Protein AF-H0E7D5-F1 (afdb_monomer_lite)

pLDDT: mean 83.6, std 17.41, range [25.67, 98.88]

Secondary structure (DSSP, 8-state):
-------------------EEEEEE-TTS-EEEEEE--SSS--EEEEEEETTTTEEEEEEESSS--B------TTT--EEEGGGTEEEEE---TT-EEEEE--BSS-EEEEEES-TTS-EEEEE--BSS-EEE--SS-EEEE--BSS-EEE--SS--EEE-STT--S--EEETTS-S-BBTTT-BEE-TT--EEE--SS--EEE--SS--EEE-----SSS----EEEEEEESS-EEEESSEEEEEEESS-EEEE-GGG-EEEEEEEESS-EEEE-SEEEEE--SS--EEE----SSSS----EEE--SS--EEEEESS-EE-TT-SEEEEE-

Radius of gyration: 24.46 Å; chains: 1; bounding box: 55×57×92 Å

Foldseek 3Di:
DDDDDDDPPPPPPPPWKEWEWEWDQDPVRAIETETEIDDAEEWEWEWAADPPFGKTWWRATDTHFYDYDCPPDPAWRKDQDRVRRTIITGGDDLAYEYEYANAHYAYEYHHQRYDQSNAEYEYHPAYYAYEYDAYQHEYEYEVHYDQYEAANHHYAYEYEAAAVHQAEWEEAQPQDQQGGSRGRYGHHLNHAEYAYHQYQYEYEHDQEEHEYYPYDPPDDDRHYAYHYHQAHYAYHYEYQEHEHANAHYAYEYAYHDPAYEYEYEQHAEAYEEHQAHEYEYHNEHYAYEEEADHYPDPPGDEYEYHDYDDAYAYEHEPRYHYDPRHHHYHYDD

Structure (mmCIF, N/CA/C/O backbone):
data_AF-H0E7D5-F1
#
_entry.id   AF-H0E7D5-F1
#
loop_
_atom_site.group_PDB
_atom_site.id
_atom_site.type_symbol
_atom_site.label_atom_id
_atom_site.label_alt_id
_atom_site.label_comp_id
_atom_site.label_asym_id
_atom_site.label_entity_id
_atom_site.label_seq_id
_atom_site.pdbx_PDB_ins_code
_atom_site.Cartn_x
_atom_site.Cartn_y
_atom_site.Cartn_z
_atom_site.occupancy
_atom_site.B_iso_or_equiv
_atom_site.auth_seq_id
_atom_site.auth_comp_id
_atom_site.auth_asym_id
_atom_site.auth_atom_id
_atom_site.pdbx_PDB_model_num
ATOM 1 N N . MET A 1 1 ? 0.989 -33.881 62.512 1.00 36.19 1 MET A N 1
ATOM 2 C CA . MET A 1 1 ? -0.072 -33.745 61.494 1.00 36.19 1 MET A CA 1
ATOM 3 C C . MET A 1 1 ? -0.697 -32.375 61.669 1.00 36.19 1 MET A C 1
ATOM 5 O O . MET A 1 1 ? -1.511 -32.199 62.562 1.00 36.19 1 MET A O 1
ATOM 9 N N . VAL A 1 2 ? -0.234 -31.393 60.901 1.00 27.34 2 VAL A N 1
ATOM 10 C CA . VAL A 1 2 ? -0.863 -30.070 60.814 1.00 27.34 2 VAL A CA 1
ATOM 11 C C . VAL A 1 2 ? -1.437 -30.012 59.407 1.00 27.34 2 VAL A C 1
ATOM 13 O O . VAL A 1 2 ? -0.688 -30.114 58.438 1.00 27.34 2 VAL A O 1
ATOM 16 N N . GLY A 1 3 ? -2.765 -30.008 59.314 1.00 26.73 3 GLY A N 1
ATOM 17 C CA . GLY A 1 3 ? -3.488 -29.962 58.050 1.00 26.73 3 GLY A CA 1
ATOM 18 C C . GLY A 1 3 ? -3.322 -28.590 57.413 1.00 26.73 3 GLY A C 1
ATOM 19 O O . GLY A 1 3 ? -3.705 -27.582 58.002 1.00 26.73 3 GLY A O 1
ATOM 20 N N . LEU A 1 4 ? -2.726 -28.574 56.224 1.00 25.67 4 LEU A N 1
ATOM 21 C CA . LEU A 1 4 ? -2.659 -27.417 55.347 1.00 25.67 4 LEU A CA 1
ATOM 22 C C . LEU A 1 4 ? -4.077 -27.161 54.817 1.00 25.67 4 LEU A C 1
ATOM 24 O O . LEU A 1 4 ? -4.605 -27.955 54.040 1.00 25.67 4 LEU A O 1
ATOM 28 N N . ALA A 1 5 ? -4.724 -26.099 55.296 1.00 28.67 5 ALA A N 1
ATOM 29 C CA . ALA A 1 5 ? -5.989 -25.647 54.739 1.00 28.67 5 ALA A CA 1
ATOM 30 C C . ALA A 1 5 ? -5.725 -25.081 53.337 1.00 28.67 5 ALA A C 1
ATOM 32 O O . ALA A 1 5 ? -4.936 -24.147 53.190 1.00 28.67 5 ALA A O 1
ATOM 33 N N . LEU A 1 6 ? -6.369 -25.657 52.315 1.00 29.27 6 LEU A N 1
ATOM 34 C CA . LEU A 1 6 ? -6.443 -25.040 50.996 1.00 29.27 6 LEU A CA 1
ATOM 35 C C . LEU A 1 6 ? -7.140 -23.684 51.142 1.00 29.27 6 LEU A C 1
ATOM 37 O O . LEU A 1 6 ? -8.323 -23.617 51.476 1.00 29.27 6 LEU A O 1
ATOM 41 N N . VAL A 1 7 ? -6.402 -22.613 50.864 1.00 32.09 7 VAL A N 1
ATOM 42 C CA . VAL A 1 7 ? -6.997 -21.340 50.463 1.00 32.09 7 VAL A CA 1
ATOM 43 C C . VAL A 1 7 ? -7.622 -21.597 49.088 1.00 32.09 7 VAL A C 1
ATOM 45 O O . VAL A 1 7 ? -6.914 -22.104 48.214 1.00 32.09 7 VAL A O 1
ATOM 48 N N . PRO A 1 8 ? -8.922 -21.334 48.868 1.00 33.03 8 PRO A N 1
ATOM 49 C CA . PRO A 1 8 ? -9.468 -21.429 47.527 1.00 33.03 8 PRO A CA 1
ATOM 50 C C . PRO A 1 8 ? -8.710 -20.425 46.661 1.00 33.03 8 PRO A C 1
ATOM 52 O O . PRO A 1 8 ? -8.598 -19.252 47.023 1.00 33.03 8 PRO A O 1
ATOM 55 N N . ALA A 1 9 ? -8.147 -20.903 45.552 1.00 35.09 9 ALA A N 1
ATOM 56 C CA . ALA A 1 9 ? -7.609 -20.034 44.526 1.00 35.09 9 ALA A CA 1
ATOM 57 C C . ALA A 1 9 ? -8.735 -19.081 44.114 1.00 35.09 9 ALA A C 1
ATOM 59 O O . ALA A 1 9 ? -9.733 -19.499 43.527 1.00 35.09 9 ALA A O 1
ATOM 60 N N . VAL A 1 10 ? -8.595 -17.808 44.478 1.00 33.47 10 VAL A N 1
ATOM 61 C CA . VAL A 1 10 ? -9.293 -16.737 43.782 1.00 33.47 10 VAL A CA 1
ATOM 62 C C . VAL A 1 10 ? -8.811 -16.870 42.346 1.00 33.47 10 VAL A C 1
ATOM 64 O O . VAL A 1 10 ? -7.623 -16.685 42.082 1.00 33.47 10 VAL A O 1
ATOM 67 N N . ALA A 1 11 ? -9.699 -17.301 41.447 1.00 38.59 11 ALA A N 1
ATOM 68 C CA . ALA A 1 11 ? -9.464 -17.145 40.023 1.00 38.59 11 ALA A CA 1
ATOM 69 C C . ALA A 1 11 ? -9.044 -15.688 39.834 1.00 38.59 11 ALA A C 1
ATOM 71 O O . ALA A 1 11 ? -9.762 -14.799 40.297 1.00 38.59 11 ALA A O 1
ATOM 72 N N . ALA A 1 12 ? -7.854 -15.462 39.273 1.00 38.69 12 ALA A N 1
ATOM 73 C CA . ALA A 1 12 ? -7.437 -14.133 38.868 1.00 38.69 12 ALA A CA 1
ATOM 74 C C . ALA A 1 12 ? -8.560 -13.604 37.976 1.00 38.69 12 ALA A C 1
ATOM 76 O O . ALA A 1 12 ? -8.777 -14.115 36.879 1.00 38.69 12 ALA A O 1
ATOM 77 N N . GLY A 1 13 ? -9.374 -12.707 38.533 1.00 38.62 13 GLY A N 1
ATOM 78 C CA . GLY A 1 13 ? -10.474 -12.108 37.811 1.00 38.62 13 GLY A CA 1
ATOM 79 C C . GLY A 1 13 ? -9.852 -11.391 36.634 1.00 38.62 13 GLY A C 1
ATOM 80 O O . GLY A 1 13 ? -8.970 -10.560 36.842 1.00 38.62 13 GLY A O 1
ATOM 81 N N . SER A 1 14 ? -10.276 -11.755 35.427 1.00 43.81 14 SER A N 1
ATOM 82 C CA . SER A 1 14 ? -10.089 -10.934 34.242 1.00 43.81 14 SER A CA 1
ATOM 83 C C . SER A 1 14 ? -10.557 -9.531 34.615 1.00 43.81 14 SER A C 1
ATOM 85 O O . SER A 1 14 ? -11.756 -9.290 34.781 1.00 43.81 14 SER A O 1
ATOM 87 N N . THR A 1 15 ? -9.618 -8.627 34.879 1.00 51.81 15 THR A N 1
ATOM 88 C CA . THR A 1 15 ? -9.934 -7.206 34.911 1.00 51.81 15 THR A CA 1
ATOM 89 C C . THR A 1 15 ? -10.520 -6.916 33.544 1.00 51.81 15 THR A C 1
ATOM 91 O O . THR A 1 15 ? -9.879 -7.252 32.552 1.00 51.81 15 THR A O 1
ATOM 94 N N . ALA A 1 16 ? -11.758 -6.421 33.496 1.00 53.44 16 ALA A N 1
ATOM 95 C CA . ALA A 1 16 ? -12.346 -5.989 32.241 1.00 53.44 16 ALA A CA 1
ATOM 96 C C . ALA A 1 16 ? -11.340 -5.039 31.588 1.00 53.44 16 ALA A C 1
ATOM 98 O O . ALA A 1 16 ? -10.980 -4.037 32.205 1.00 53.44 16 ALA A O 1
ATOM 99 N N . ALA A 1 17 ? -10.794 -5.449 30.450 1.00 57.50 17 ALA A N 1
ATOM 100 C CA . ALA A 1 17 ? -10.851 -4.689 29.222 1.00 57.50 17 ALA A CA 1
ATOM 101 C C . ALA A 1 17 ? -11.187 -3.210 29.444 1.00 57.50 17 ALA A C 1
ATOM 103 O O . ALA A 1 17 ? -12.278 -2.871 29.927 1.00 57.50 17 ALA A O 1
ATOM 104 N N . VAL A 1 18 ? -10.236 -2.323 29.169 1.00 67.50 18 VAL A N 1
ATOM 105 C CA . VAL A 1 18 ? -10.435 -0.881 29.318 1.00 67.50 18 VAL A CA 1
ATOM 106 C C . VAL A 1 18 ? -10.045 -0.211 28.018 1.00 67.50 18 VAL A C 1
ATOM 108 O O . VAL A 1 18 ? -8.863 -0.012 27.762 1.00 67.50 18 VAL A O 1
ATOM 111 N N . VAL A 1 19 ? -11.041 0.207 27.242 1.00 72.94 19 VAL A N 1
ATOM 112 C CA . VAL A 1 19 ? -10.799 1.071 26.088 1.00 72.94 19 VAL A CA 1
ATOM 113 C C . VAL A 1 19 ? -10.715 2.511 26.582 1.00 72.94 19 VAL A C 1
ATOM 115 O O . VAL A 1 19 ? -11.597 2.981 27.306 1.00 72.94 19 VAL A O 1
ATOM 118 N N . THR A 1 20 ? -9.641 3.211 26.228 1.00 74.00 20 THR A N 1
ATOM 119 C CA . THR A 1 20 ? -9.428 4.606 26.615 1.00 74.00 20 THR A CA 1
ATOM 120 C C . THR A 1 20 ? -9.577 5.536 25.427 1.00 74.00 20 THR A C 1
ATOM 122 O O . THR A 1 20 ? -8.874 5.382 24.435 1.00 74.00 20 THR A O 1
ATOM 125 N N . VAL A 1 21 ? -10.445 6.540 25.558 1.00 75.31 21 VAL A N 1
ATOM 126 C CA . VAL A 1 21 ? -10.615 7.590 24.545 1.00 75.31 21 VAL A CA 1
ATOM 127 C C . VAL A 1 21 ? -9.911 8.868 24.997 1.00 75.31 21 VAL A C 1
ATOM 129 O O . VAL A 1 21 ? -10.185 9.378 26.091 1.00 75.31 21 VAL A O 1
ATOM 132 N N . THR A 1 22 ? -9.010 9.397 24.168 1.00 72.88 22 THR A N 1
ATOM 133 C CA . THR A 1 22 ? -8.307 10.664 24.424 1.00 72.88 22 THR A CA 1
ATOM 134 C C . THR A 1 22 ? -8.299 11.590 23.216 1.00 72.88 22 THR A C 1
ATOM 136 O O . THR A 1 22 ? -8.201 11.132 22.088 1.00 72.88 22 THR A O 1
ATOM 139 N N . ASP A 1 23 ? -8.344 12.893 23.494 1.00 71.31 23 ASP A N 1
ATOM 140 C CA . ASP A 1 23 ? -8.159 13.986 22.531 1.00 71.31 23 ASP A CA 1
ATOM 141 C C . ASP A 1 23 ? -6.763 14.596 22.725 1.00 71.31 23 ASP A C 1
ATOM 143 O O . ASP A 1 23 ? -6.376 14.912 23.863 1.00 71.31 23 ASP A O 1
ATOM 147 N N . ARG A 1 24 ? -6.001 14.752 21.639 1.00 70.12 24 ARG A N 1
ATOM 148 C CA . ARG A 1 24 ? -4.705 15.442 21.625 1.00 70.12 24 ARG A CA 1
ATOM 149 C C . ARG A 1 24 ? -4.580 16.371 20.418 1.00 70.12 24 ARG A C 1
ATOM 151 O O . ARG A 1 24 ? -5.209 16.179 19.387 1.00 70.12 24 ARG A O 1
ATOM 158 N N . ALA A 1 25 ? -3.716 17.378 20.555 1.00 66.62 25 ALA A N 1
ATOM 159 C CA . ALA A 1 25 ? -3.303 18.201 19.424 1.00 66.62 25 ALA A CA 1
ATOM 160 C C . ALA A 1 25 ? -2.288 17.424 18.571 1.00 66.62 25 ALA A C 1
ATOM 162 O O . ALA A 1 25 ? -1.208 17.084 19.063 1.00 66.62 25 ALA A O 1
ATOM 163 N N . GLY A 1 26 ? -2.633 17.174 17.312 1.00 61.47 26 GLY A N 1
ATOM 164 C CA . GLY A 1 26 ? -1.760 16.585 16.306 1.00 61.47 26 GLY A CA 1
ATOM 165 C C . GLY A 1 26 ? -0.648 17.535 15.848 1.00 61.47 26 GLY A C 1
ATOM 166 O O . GLY A 1 26 ? -0.643 18.740 16.125 1.00 61.47 26 GLY A O 1
ATOM 167 N N . SER A 1 27 ? 0.314 16.989 15.104 1.00 57.47 27 SER A N 1
ATOM 168 C CA . SER A 1 27 ? 1.560 17.657 14.688 1.00 57.47 27 SER A CA 1
ATOM 169 C C . SER A 1 27 ? 1.372 18.855 13.739 1.00 57.47 27 SER A C 1
ATOM 171 O O . SER A 1 27 ? 2.264 19.701 13.656 1.00 57.47 27 SER A O 1
ATOM 173 N N . ALA A 1 28 ? 0.211 18.980 13.086 1.00 61.50 28 ALA A N 1
ATOM 174 C CA . ALA A 1 28 ? -0.136 20.079 12.174 1.00 61.50 28 ALA A CA 1
ATOM 175 C C . ALA A 1 28 ? -1.256 21.009 12.698 1.00 61.50 28 ALA A C 1
ATOM 177 O O . ALA A 1 28 ? -1.763 21.851 11.959 1.00 61.50 28 ALA A O 1
ATOM 178 N N . GLY A 1 29 ? -1.626 20.902 13.981 1.00 61.19 29 GLY A N 1
ATOM 179 C CA . GLY A 1 29 ? -2.724 21.688 14.563 1.00 61.19 29 GLY A CA 1
ATOM 180 C C . GLY A 1 29 ? -4.120 21.107 14.313 1.00 61.19 29 GLY A C 1
ATOM 181 O O . GLY A 1 29 ? -5.108 21.783 14.589 1.00 61.19 29 GLY A O 1
ATOM 182 N N . HIS A 1 30 ? -4.186 19.871 13.817 1.00 67.88 30 HIS A N 1
ATOM 183 C CA . HIS A 1 30 ? -5.402 19.062 13.744 1.00 67.88 30 HIS A CA 1
ATOM 184 C C . HIS A 1 30 ? -5.674 18.362 15.075 1.00 67.88 30 HIS A C 1
ATOM 186 O O . HIS A 1 30 ? -4.757 18.186 15.882 1.00 67.88 30 HIS A O 1
ATOM 192 N N . ALA A 1 31 ? -6.921 17.980 15.319 1.00 67.94 31 ALA A N 1
ATOM 193 C CA . ALA A 1 31 ? -7.298 17.226 16.504 1.00 67.94 31 ALA A CA 1
ATOM 194 C C . ALA A 1 31 ? -7.136 15.718 16.243 1.00 67.94 31 ALA A C 1
ATOM 196 O O . ALA A 1 31 ? -7.421 15.247 15.145 1.00 67.94 31 ALA A O 1
ATOM 197 N N . GLU A 1 32 ? -6.675 14.959 17.232 1.00 74.44 32 GLU A N 1
ATOM 198 C CA . GLU A 1 32 ? -6.497 13.508 17.130 1.00 74.44 32 GLU A CA 1
ATOM 199 C C . GLU A 1 32 ? -7.368 12.808 18.175 1.00 74.44 32 GLU A C 1
ATOM 201 O O . GLU A 1 32 ? -7.184 12.992 19.385 1.00 74.44 32 GLU A O 1
ATOM 206 N N . LEU A 1 33 ? -8.319 11.999 17.704 1.00 78.06 33 LEU A N 1
ATOM 207 C CA . LEU A 1 33 ? -9.089 11.081 18.529 1.00 78.06 33 LEU A CA 1
ATOM 208 C C . LEU A 1 33 ? -8.327 9.765 18.634 1.00 78.06 33 LEU A C 1
ATOM 210 O O . LEU A 1 33 ? -8.287 9.005 17.674 1.00 78.06 33 LEU A O 1
ATOM 214 N N . GLN A 1 34 ? -7.779 9.473 19.809 1.00 79.69 34 GLN A N 1
ATOM 215 C CA . GLN A 1 34 ? -7.089 8.212 20.058 1.00 79.69 34 GLN A CA 1
ATOM 216 C C . GLN A 1 34 ? -7.970 7.257 20.868 1.00 79.69 34 GLN A C 1
ATOM 218 O O . GLN A 1 34 ? -8.443 7.615 21.954 1.00 79.69 34 GLN A O 1
ATOM 223 N N . ILE A 1 35 ? -8.152 6.039 20.369 1.00 83.75 35 ILE A N 1
ATOM 224 C CA . ILE A 1 35 ? -8.870 4.937 21.010 1.00 83.75 35 ILE A CA 1
ATOM 225 C C . ILE A 1 35 ? -7.843 3.850 21.317 1.00 83.75 35 ILE A C 1
ATOM 227 O O . ILE A 1 35 ? -7.296 3.264 20.396 1.00 83.75 35 ILE A O 1
ATOM 231 N N . HIS A 1 36 ? -7.586 3.586 22.598 1.00 82.44 36 HIS A N 1
ATOM 232 C CA . HIS A 1 36 ? -6.589 2.598 23.017 1.00 82.44 36 HIS A CA 1
ATOM 233 C C . HIS A 1 36 ? -7.242 1.419 23.743 1.00 82.44 36 HIS A C 1
ATOM 235 O O . HIS A 1 36 ? -7.829 1.629 24.809 1.00 82.44 36 HIS A O 1
ATOM 241 N N . GLY A 1 37 ? -7.100 0.203 23.226 1.00 78.19 37 GLY A N 1
ATOM 242 C CA . GLY A 1 37 ? -7.306 -1.049 23.951 1.00 78.19 37 GLY A CA 1
ATOM 243 C C . GLY A 1 37 ? -6.199 -1.271 24.988 1.00 78.19 37 GLY A C 1
ATOM 244 O O . GLY A 1 37 ? -5.116 -0.687 24.919 1.00 78.19 37 GLY A O 1
ATOM 245 N N . GLN A 1 38 ? -6.469 -2.055 26.031 1.00 70.56 38 GLN A N 1
ATOM 246 C CA . GLN A 1 38 ? -5.492 -2.342 27.090 1.00 70.56 38 GLN A CA 1
ATOM 247 C C . GLN A 1 38 ? -5.334 -3.852 27.294 1.00 70.56 38 GLN A C 1
ATOM 249 O O . GLN A 1 38 ? -6.149 -4.461 27.978 1.00 70.56 38 GLN A O 1
ATOM 254 N N . GLY A 1 39 ? -4.204 -4.409 26.842 1.00 65.75 39 GLY A N 1
ATOM 255 C CA . GLY A 1 39 ? -3.716 -5.749 27.200 1.00 65.75 39 GLY A CA 1
ATOM 256 C C . GLY A 1 39 ? -4.554 -6.933 26.693 1.00 65.75 39 GLY A C 1
ATOM 257 O O . GLY A 1 39 ? -5.648 -6.751 26.200 1.00 65.75 39 GLY A O 1
ATOM 258 N N . SER A 1 40 ? -3.996 -8.139 26.880 1.00 64.12 40 SER A N 1
ATOM 259 C CA . SER A 1 40 ? -4.302 -9.475 26.309 1.00 64.12 40 SER A CA 1
ATOM 260 C C . SER A 1 40 ? -5.756 -10.006 26.345 1.00 64.12 40 SER A C 1
ATOM 262 O O . SER A 1 40 ? -5.990 -11.145 26.767 1.00 64.12 40 SER A O 1
ATOM 264 N N . GLU A 1 41 ? -6.744 -9.217 25.956 1.00 73.62 41 GLU A N 1
ATOM 265 C CA . GLU A 1 41 ? -8.169 -9.554 25.939 1.00 73.62 41 GLU A CA 1
ATOM 266 C C . GLU A 1 41 ? -8.848 -9.042 24.653 1.00 73.62 41 GLU A C 1
ATOM 268 O O . GLU A 1 41 ? -8.173 -8.502 23.798 1.00 73.62 41 GLU A O 1
ATOM 273 N N . ARG A 1 42 ? -10.144 -9.311 24.449 1.00 82.06 42 ARG A N 1
ATOM 274 C CA . ARG A 1 42 ? -10.833 -8.992 23.185 1.00 82.06 42 ARG A CA 1
ATOM 275 C C . ARG A 1 42 ? -11.573 -7.659 23.304 1.00 82.06 42 ARG A C 1
ATOM 277 O O . ARG A 1 42 ? -12.656 -7.611 23.895 1.00 82.06 42 ARG A O 1
ATOM 284 N N . ASN A 1 43 ? -11.083 -6.655 22.597 1.00 82.31 43 ASN A N 1
ATOM 285 C CA . ASN A 1 43 ? -11.750 -5.393 22.316 1.00 82.31 43 ASN A CA 1
ATOM 286 C C . ASN A 1 43 ? -12.665 -5.550 21.092 1.00 82.31 43 ASN A C 1
ATOM 288 O O . ASN A 1 43 ? -12.321 -6.193 20.102 1.00 82.31 43 ASN A O 1
ATOM 292 N N . VAL A 1 44 ? -13.869 -4.985 21.148 1.00 87.44 44 VAL A N 1
ATOM 293 C CA . VAL A 1 44 ? -14.819 -4.973 20.025 1.00 87.44 44 VAL A CA 1
ATOM 294 C C . VAL A 1 44 ? -15.317 -3.551 19.855 1.00 87.44 44 VAL A C 1
ATOM 296 O O . VAL A 1 44 ? -16.356 -3.189 20.406 1.00 87.44 44 VAL A O 1
ATOM 299 N N . VAL A 1 45 ? -14.582 -2.764 19.077 1.00 87.44 45 VAL A N 1
ATOM 300 C CA . VAL A 1 45 ? -14.812 -1.337 18.875 1.00 87.44 45 VAL A CA 1
ATOM 301 C C . VAL A 1 45 ? -15.671 -1.108 17.635 1.00 87.44 45 VAL A C 1
ATOM 303 O O . VAL A 1 45 ? -15.371 -1.572 16.539 1.00 87.44 45 VAL A O 1
ATOM 306 N N . THR A 1 46 ? -16.755 -0.359 17.793 1.00 88.12 46 THR A N 1
ATOM 307 C CA . THR A 1 46 ? -17.520 0.215 16.680 1.00 88.12 46 THR A CA 1
ATOM 308 C C . THR A 1 46 ? -17.374 1.726 16.707 1.00 88.12 46 THR A C 1
ATOM 310 O O . THR A 1 46 ? -17.499 2.321 17.780 1.00 88.12 46 THR A O 1
ATOM 313 N N . ILE A 1 47 ? -17.140 2.338 15.547 1.00 85.38 47 ILE A N 1
ATOM 314 C CA . ILE A 1 47 ? -17.017 3.791 15.394 1.00 8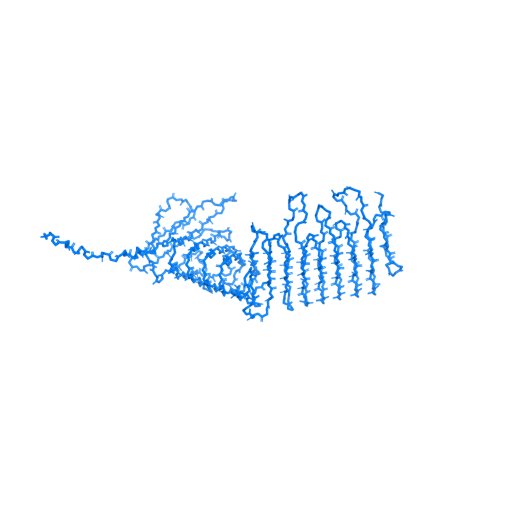5.38 47 ILE A CA 1
ATOM 315 C C . ILE A 1 47 ? -18.040 4.263 14.363 1.00 85.38 47 ILE A C 1
ATOM 317 O O . ILE A 1 47 ? -18.187 3.671 13.294 1.00 85.38 47 ILE A O 1
ATOM 321 N N . THR A 1 48 ? -18.775 5.329 14.683 1.00 83.19 48 THR A N 1
ATOM 322 C CA . THR A 1 48 ? -19.720 5.940 13.741 1.00 83.19 48 THR A CA 1
ATOM 323 C C . THR A 1 48 ? -19.570 7.458 13.716 1.00 83.19 48 THR A C 1
ATOM 325 O O . THR A 1 48 ? -19.155 8.076 14.702 1.00 83.19 48 THR A O 1
ATOM 328 N N . SER A 1 49 ? -19.934 8.092 12.605 1.00 77.81 49 SER A N 1
ATOM 329 C CA . SER A 1 49 ? -20.028 9.551 12.534 1.00 77.81 49 SER A CA 1
ATOM 330 C C . SER A 1 49 ? -21.310 10.004 11.833 1.00 77.81 49 SER A C 1
ATOM 332 O O . SER A 1 49 ? -22.000 9.241 11.156 1.00 77.81 49 SER A O 1
ATOM 334 N N . THR A 1 50 ? -21.741 11.240 12.098 1.00 71.44 50 THR A N 1
ATOM 335 C CA . THR A 1 50 ? -22.979 11.792 11.525 1.00 71.44 50 THR A CA 1
ATOM 336 C C . THR A 1 50 ? -22.674 12.885 10.509 1.00 71.44 50 THR A C 1
ATOM 338 O O . THR A 1 50 ? -22.098 13.921 10.837 1.00 71.44 50 THR A O 1
ATOM 341 N N . ALA A 1 51 ? -23.135 12.685 9.272 1.00 61.75 51 ALA A N 1
ATOM 342 C CA . ALA A 1 51 ? -22.972 13.654 8.196 1.00 61.75 51 ALA A CA 1
ATOM 343 C C . ALA A 1 51 ? -23.682 14.990 8.509 1.00 61.75 51 ALA A C 1
ATOM 345 O O . ALA A 1 51 ? -24.864 15.022 8.855 1.00 61.75 51 ALA A O 1
ATOM 346 N N . GLY A 1 52 ? -22.965 16.106 8.342 1.00 58.53 52 GLY A N 1
ATOM 347 C CA . GLY A 1 52 ? -23.512 17.471 8.407 1.00 58.53 52 GLY A CA 1
ATOM 348 C C . GLY A 1 52 ? -23.171 18.272 9.669 1.00 58.53 52 GLY A C 1
ATOM 349 O O . GLY A 1 52 ? -23.214 19.498 9.623 1.00 58.53 52 GLY A O 1
ATOM 350 N N . ASN A 1 53 ? -22.777 17.616 10.760 1.00 55.69 53 ASN A N 1
ATOM 351 C CA . ASN A 1 53 ? -22.200 18.249 11.947 1.00 55.69 53 ASN A CA 1
ATOM 352 C C . ASN A 1 53 ? -21.122 17.287 12.439 1.00 55.69 53 ASN A C 1
ATOM 354 O O . ASN A 1 53 ? -21.503 16.266 12.997 1.00 55.69 53 ASN A O 1
ATOM 358 N N . ARG A 1 54 ? -19.843 17.551 12.117 1.00 62.72 54 ARG A N 1
ATOM 359 C CA . ARG A 1 54 ? -18.676 16.643 12.215 1.00 62.72 54 ARG A CA 1
ATOM 360 C C . ARG A 1 54 ? -18.467 16.089 13.629 1.00 62.72 54 ARG A C 1
ATOM 362 O O . ARG A 1 54 ? -17.594 16.492 14.373 1.00 62.72 54 ARG A O 1
ATOM 369 N N . THR A 1 55 ? -19.359 15.217 14.055 1.00 64.56 55 THR A N 1
ATOM 370 C CA . THR A 1 55 ? -19.424 14.640 15.388 1.00 64.56 55 THR A CA 1
ATOM 371 C C . THR A 1 55 ? -19.251 13.147 15.203 1.00 64.56 55 THR A C 1
ATOM 373 O O . THR A 1 55 ? -20.066 12.499 14.534 1.00 64.56 55 THR A O 1
ATOM 376 N N . LEU A 1 56 ? -18.189 12.618 15.799 1.00 71.56 56 LEU A N 1
ATOM 377 C CA . LEU A 1 56 ? -17.997 11.189 15.967 1.00 71.56 56 LEU A CA 1
ATOM 378 C C . LEU A 1 56 ? -18.929 10.747 17.089 1.00 71.56 56 LEU A C 1
ATOM 380 O O . LEU A 1 56 ? -18.753 11.080 18.264 1.00 71.56 56 LEU A O 1
ATOM 384 N N . ASN A 1 57 ? -19.984 10.046 16.698 1.00 68.94 57 ASN A N 1
ATOM 385 C CA . ASN A 1 57 ? -20.996 9.552 17.609 1.00 68.94 57 ASN A CA 1
ATOM 386 C C . ASN A 1 57 ? -20.751 8.062 17.821 1.00 68.94 57 ASN A C 1
ATOM 388 O O . ASN A 1 57 ? -20.796 7.287 16.880 1.00 68.94 57 ASN A O 1
ATOM 392 N N . GLY A 1 58 ? -20.566 7.626 19.061 1.00 69.38 58 GLY A N 1
ATOM 393 C CA . GLY A 1 58 ? -20.613 6.201 19.368 1.00 69.38 58 GLY A CA 1
ATOM 394 C C . GLY A 1 58 ? -19.337 5.450 19.019 1.00 69.38 58 GLY A C 1
ATOM 395 O O . GLY A 1 58 ? -19.380 4.521 18.223 1.00 69.38 58 GLY A O 1
ATOM 396 N N . VAL A 1 59 ? -18.248 5.789 19.713 1.00 74.62 59 VAL A N 1
ATOM 397 C CA . VAL A 1 59 ? -17.237 4.779 20.056 1.00 74.62 59 VAL A CA 1
ATOM 398 C C . VAL A 1 59 ? -17.905 3.837 21.046 1.00 74.62 59 VAL A C 1
ATOM 400 O O . VAL A 1 59 ? -18.229 4.271 22.151 1.00 74.62 59 VAL A O 1
ATOM 403 N N . ALA A 1 60 ? -18.187 2.604 20.649 1.00 77.12 60 ALA A N 1
ATOM 404 C CA . ALA A 1 60 ? -18.801 1.606 21.515 1.00 77.12 60 ALA A CA 1
ATOM 405 C C . ALA A 1 60 ? -17.894 0.390 21.609 1.00 77.12 60 ALA A C 1
ATOM 407 O O . ALA A 1 60 ? -17.422 -0.089 20.583 1.00 77.12 60 ALA A O 1
ATOM 408 N N . ASP A 1 61 ? -17.709 -0.114 22.824 1.00 77.06 61 ASP A N 1
ATOM 409 C CA . ASP A 1 61 ? -17.041 -1.389 23.045 1.00 77.06 61 ASP A CA 1
ATOM 410 C C . ASP A 1 61 ? -18.039 -2.435 23.598 1.00 77.06 61 ASP A C 1
ATOM 412 O O . ASP A 1 61 ? -18.997 -2.082 24.289 1.00 77.06 61 ASP A O 1
ATOM 416 N N . GLN A 1 62 ? -17.916 -3.719 23.254 1.00 70.94 62 GLN A N 1
ATOM 417 C CA . GLN A 1 62 ? -18.831 -4.775 23.743 1.00 70.94 62 GLN A CA 1
ATOM 418 C C . GLN A 1 62 ? -18.204 -5.692 24.817 1.00 70.94 62 GLN A C 1
ATOM 420 O O . GLN A 1 62 ? -18.907 -6.550 25.357 1.00 70.94 62 GLN A O 1
ATOM 425 N N . GLY A 1 63 ? -16.915 -5.524 25.142 1.00 63.38 63 GLY A N 1
ATOM 426 C CA . GLY A 1 63 ? -16.133 -6.364 26.067 1.00 63.38 63 GLY A CA 1
ATOM 427 C C . GLY A 1 63 ? -15.543 -5.636 27.289 1.00 63.38 63 GLY A C 1
ATOM 428 O O . GLY A 1 63 ? -15.222 -6.279 28.290 1.00 63.38 63 GLY A O 1
ATOM 429 N N . ALA A 1 64 ? -15.491 -4.308 27.251 1.00 67.50 64 ALA A N 1
ATOM 430 C CA . ALA A 1 64 ? -14.736 -3.401 28.108 1.00 67.50 64 ALA A CA 1
ATOM 431 C C . ALA A 1 64 ? -15.602 -2.310 28.712 1.00 67.50 64 ALA A C 1
ATOM 433 O O . ALA A 1 64 ? -16.665 -1.995 28.196 1.00 67.50 64 ALA A O 1
ATOM 434 N N . ALA A 1 65 ? -15.125 -1.667 29.777 1.00 70.62 65 ALA A N 1
ATOM 435 C CA . ALA A 1 65 ? -15.641 -0.354 30.146 1.00 70.62 65 ALA A CA 1
ATOM 436 C C . ALA A 1 65 ? -14.814 0.718 29.429 1.00 70.62 65 ALA A C 1
ATOM 438 O O . ALA A 1 65 ? -13.600 0.788 29.622 1.00 70.62 65 ALA A O 1
ATOM 439 N N . LEU A 1 66 ? -15.465 1.590 28.662 1.00 74.38 66 LEU A N 1
ATOM 440 C CA . LEU A 1 66 ? -14.835 2.798 28.149 1.00 74.38 66 LEU A CA 1
ATOM 441 C C . LEU A 1 66 ? -14.465 3.694 29.328 1.00 74.38 66 LEU A C 1
ATOM 443 O O . LEU A 1 66 ? -15.321 4.148 30.098 1.00 74.38 66 LEU A O 1
ATOM 447 N N . THR A 1 67 ? -13.175 3.969 29.455 1.00 71.44 67 THR A N 1
ATOM 448 C CA . THR A 1 67 ? -12.657 5.007 30.340 1.00 71.44 67 THR A CA 1
ATOM 449 C C . THR A 1 67 ? -12.024 6.105 29.495 1.00 71.44 67 THR A C 1
ATOM 451 O O . THR A 1 67 ? -11.822 5.960 28.297 1.00 71.44 67 THR A O 1
ATOM 454 N N . GLY A 1 68 ? -11.804 7.281 30.060 1.00 61.41 68 GLY A N 1
ATOM 455 C CA . GLY A 1 68 ? -11.287 8.386 29.263 1.00 61.41 68 GLY A CA 1
ATOM 456 C C . GLY A 1 68 ? -11.367 9.690 30.012 1.00 61.41 68 GLY A C 1
ATOM 457 O O . GLY A 1 68 ? -12.321 9.953 30.751 1.00 61.41 68 GLY A O 1
ATOM 458 N N . ALA A 1 69 ? -10.320 10.488 29.860 1.00 51.75 69 ALA A N 1
ATOM 459 C CA . ALA A 1 69 ? -10.264 11.808 30.444 1.00 51.75 69 ALA A CA 1
ATOM 460 C C . ALA A 1 69 ? -11.206 12.733 29.672 1.00 51.75 69 ALA A C 1
ATOM 462 O O . ALA A 1 69 ? -11.185 12.772 28.446 1.00 51.75 69 ALA A O 1
ATOM 463 N N . LEU A 1 70 ? -11.973 13.533 30.417 1.00 47.66 70 LEU A N 1
ATOM 464 C CA . LEU A 1 70 ? -12.482 14.817 29.950 1.00 47.66 70 LEU A CA 1
ATOM 465 C C . LEU A 1 70 ? -11.265 15.644 29.514 1.00 47.66 70 LEU A C 1
ATOM 467 O O . LEU A 1 70 ? -10.681 16.368 30.325 1.00 47.66 70 LEU A O 1
ATOM 471 N N . GLY A 1 71 ? -10.820 15.472 28.273 1.00 45.56 71 GLY A N 1
ATOM 472 C CA . GLY A 1 71 ? -9.775 16.288 27.689 1.00 45.56 71 GLY A CA 1
ATOM 473 C C . GLY A 1 71 ? -10.297 17.713 27.665 1.00 45.56 71 GLY A C 1
ATOM 474 O O . GLY A 1 71 ? -11.108 18.068 26.823 1.00 45.56 71 GLY A O 1
ATOM 475 N N . GLN A 1 72 ? -9.853 18.543 28.608 1.00 44.06 72 GLN A N 1
ATOM 476 C CA . GLN A 1 72 ? -10.024 19.999 28.564 1.00 44.06 72 GLN A CA 1
ATOM 477 C C . GLN A 1 72 ? -9.069 20.600 27.507 1.00 44.06 72 GLN A C 1
ATOM 479 O O . GLN A 1 72 ? -8.453 21.639 27.736 1.00 44.06 72 GLN A O 1
ATOM 484 N N . GLY A 1 73 ? -8.879 19.891 26.391 1.00 49.00 73 GLY A N 1
ATOM 485 C CA . GLY A 1 73 ? -8.203 20.366 25.197 1.00 49.00 73 GLY A CA 1
ATOM 486 C C . GLY A 1 73 ? -9.218 21.104 24.319 1.00 49.00 73 GLY A C 1
ATOM 487 O O . GLY A 1 73 ? -10.402 20.772 24.348 1.00 49.00 73 GLY A O 1
ATOM 488 N N . PRO A 1 74 ? -8.807 22.142 23.581 1.00 50.28 74 PRO A N 1
ATOM 489 C CA . PRO A 1 74 ? -9.739 23.002 22.860 1.00 50.28 74 PRO A CA 1
ATOM 490 C C . PRO A 1 74 ? -10.237 22.430 21.518 1.00 50.28 74 PRO A C 1
ATOM 492 O O . PRO A 1 74 ? -10.760 23.216 20.738 1.00 50.28 74 PRO A O 1
ATOM 495 N N . HIS A 1 75 ? -10.063 21.131 21.221 1.00 55.91 75 HIS A N 1
ATOM 496 C CA . HIS A 1 75 ? -10.135 20.635 19.839 1.00 55.91 75 HIS A CA 1
ATOM 497 C C . HIS A 1 75 ? -11.192 19.545 19.542 1.00 55.91 75 HIS A C 1
ATOM 499 O O . HIS A 1 75 ? -11.813 19.657 18.492 1.00 55.91 75 HIS A O 1
ATOM 505 N N . LEU A 1 76 ? -11.469 18.555 20.415 1.00 63.84 76 LEU A N 1
ATOM 506 C CA . LEU A 1 76 ? -12.464 17.488 20.122 1.00 63.84 76 LEU A CA 1
ATOM 507 C C . LEU A 1 76 ? -13.534 17.226 21.208 1.00 63.84 76 LEU A C 1
ATOM 509 O O . LEU A 1 76 ? -14.500 16.496 20.975 1.00 63.84 76 LEU A O 1
ATOM 513 N N . GLY A 1 77 ? -13.409 17.806 22.408 1.00 66.88 77 GLY A N 1
ATOM 514 C CA . GLY A 1 77 ? -14.486 17.837 23.414 1.00 66.88 77 GLY A CA 1
ATOM 515 C C . GLY A 1 77 ? -15.182 16.492 23.699 1.00 66.88 77 GLY A C 1
ATOM 516 O O . GLY A 1 77 ? -16.411 16.444 23.765 1.00 66.88 77 GLY A O 1
ATOM 517 N N . CYS A 1 78 ? -14.428 15.398 23.846 1.00 71.19 78 CYS A N 1
ATOM 518 C CA . CYS A 1 78 ? -14.995 14.059 24.020 1.00 71.19 78 CYS A CA 1
ATOM 519 C C . CYS A 1 78 ? -15.741 13.874 25.355 1.00 71.19 78 CYS A C 1
ATOM 521 O O . CYS A 1 78 ? -15.217 14.135 26.443 1.00 71.19 78 CYS A O 1
ATOM 523 N N . LEU A 1 79 ? -16.958 13.335 25.271 1.00 77.06 79 LEU A N 1
ATOM 524 C CA . LEU A 1 79 ? -17.783 12.882 26.383 1.00 77.06 79 LEU A CA 1
ATOM 525 C C . LEU A 1 79 ? -17.891 11.354 26.366 1.00 77.06 79 LEU A C 1
ATOM 527 O O . LEU A 1 79 ? -18.547 10.773 25.504 1.00 77.06 79 LEU A O 1
ATOM 531 N N . VAL A 1 80 ? -17.319 10.707 27.379 1.00 76.88 80 VAL A N 1
ATOM 532 C CA . VAL A 1 80 ? -17.548 9.281 27.642 1.00 76.88 80 VAL A CA 1
ATOM 533 C C . VAL A 1 80 ? -18.797 9.126 28.511 1.00 76.88 80 VAL A C 1
ATOM 535 O O . VAL A 1 80 ? -18.967 9.826 29.512 1.00 76.88 80 VAL A O 1
ATOM 538 N N . VAL A 1 81 ? -19.677 8.198 28.139 1.00 77.25 81 VAL A N 1
ATOM 539 C CA . VAL A 1 81 ? -20.917 7.839 28.835 1.00 77.25 81 VAL A CA 1
ATOM 540 C C . VAL A 1 81 ? -20.797 6.392 29.339 1.00 77.25 81 VAL A C 1
ATOM 542 O O . VAL A 1 81 ? -21.256 5.463 28.670 1.00 77.25 81 VAL A O 1
ATOM 545 N N . PRO A 1 82 ? -20.226 6.167 30.542 1.00 73.62 82 PRO A N 1
ATOM 546 C CA . PRO A 1 82 ? -19.905 4.820 31.026 1.00 73.62 82 PRO A CA 1
ATOM 547 C C . PRO A 1 82 ? -21.114 3.882 31.119 1.00 73.62 82 PRO A C 1
ATOM 549 O O . PRO A 1 82 ? -20.995 2.686 30.894 1.00 73.62 82 PRO A O 1
ATOM 552 N N . LEU A 1 83 ? -22.304 4.419 31.421 1.00 73.88 83 LEU A N 1
ATOM 553 C CA . LEU A 1 83 ? -23.536 3.625 31.545 1.00 73.88 83 LEU A CA 1
ATOM 554 C C . LEU A 1 83 ? -24.021 3.019 30.224 1.00 73.88 83 LEU A C 1
ATOM 556 O O . LEU A 1 83 ? -24.782 2.056 30.249 1.00 73.88 83 LEU A O 1
ATOM 560 N N . LEU A 1 84 ? -23.637 3.614 29.097 1.00 73.81 84 LEU A N 1
ATOM 561 C CA . LEU A 1 84 ? -23.985 3.136 27.759 1.00 73.81 84 LEU A CA 1
ATOM 562 C C . LEU A 1 84 ? -22.805 2.453 27.074 1.00 73.81 84 LEU A C 1
ATOM 564 O O . LEU A 1 84 ? -22.946 2.036 25.932 1.00 73.81 84 LEU A O 1
ATOM 568 N N . ASN A 1 85 ? -21.660 2.393 27.758 1.00 75.69 85 ASN A N 1
ATOM 569 C CA . ASN A 1 85 ? -20.379 2.045 27.175 1.00 75.69 85 ASN A CA 1
ATOM 570 C C . ASN A 1 85 ? -20.151 2.720 25.817 1.00 75.69 85 ASN A C 1
ATOM 572 O O . ASN A 1 85 ? -19.810 2.070 24.832 1.00 75.69 85 ASN A O 1
ATOM 576 N N . ALA A 1 86 ? -20.389 4.036 25.779 1.00 79.38 86 ALA A N 1
ATOM 577 C CA . ALA A 1 86 ? -20.303 4.832 24.564 1.00 79.38 86 ALA A CA 1
ATOM 578 C C . ALA A 1 86 ? -19.477 6.110 24.774 1.00 79.38 86 ALA A C 1
ATOM 580 O O . ALA A 1 86 ? -19.559 6.729 25.835 1.00 79.38 86 ALA A O 1
ATOM 581 N N . GLY A 1 87 ? -18.736 6.538 23.754 1.00 77.12 87 GLY A N 1
ATOM 582 C CA . GLY A 1 87 ? -18.075 7.842 23.665 1.00 77.12 87 GLY A CA 1
ATOM 583 C C . GLY A 1 87 ? -18.651 8.694 22.533 1.00 77.12 87 GLY A C 1
ATOM 584 O O . GLY A 1 87 ? -19.000 8.172 21.474 1.00 77.12 87 GLY A O 1
ATOM 585 N N . VAL A 1 88 ? -18.765 10.003 22.755 1.00 77.31 88 VAL A N 1
ATOM 586 C CA . VAL A 1 88 ? -19.158 10.992 21.740 1.00 77.31 88 VAL A CA 1
ATOM 587 C C . VAL A 1 88 ? -18.116 12.100 21.706 1.00 77.31 88 VAL A C 1
ATOM 589 O O . VAL A 1 88 ? -17.844 12.700 22.742 1.00 77.31 88 VAL A O 1
ATOM 592 N N . CYS A 1 89 ? -17.570 12.395 20.532 1.00 73.88 89 CYS A N 1
ATOM 593 C CA . CYS A 1 89 ? -16.571 13.440 20.321 1.00 73.88 89 CYS A CA 1
ATOM 594 C C . CYS A 1 89 ? -17.060 14.421 19.253 1.00 73.88 89 CYS A C 1
ATOM 596 O O . CYS A 1 89 ? -17.600 14.019 18.222 1.00 73.88 89 CYS A O 1
ATOM 598 N N . ALA A 1 90 ? -16.897 15.715 19.503 1.00 71.19 90 ALA A N 1
ATOM 599 C CA . ALA A 1 90 ? -17.251 16.759 18.551 1.00 71.19 90 ALA A CA 1
ATOM 600 C C . ALA A 1 90 ? -15.986 17.176 17.797 1.00 71.19 90 ALA A C 1
ATOM 602 O O . ALA A 1 90 ? -15.147 17.847 18.379 1.00 71.19 90 ALA A O 1
ATOM 603 N N . GLY A 1 91 ? -15.833 16.757 16.540 1.00 64.38 91 GLY A N 1
ATOM 604 C CA . GLY A 1 91 ? -14.722 17.176 15.682 1.00 64.38 91 GLY A CA 1
ATOM 605 C C . GLY A 1 91 ? -14.959 18.564 15.102 1.00 64.38 91 GLY A C 1
ATOM 606 O O . GLY A 1 91 ? -16.097 18.950 14.810 1.00 64.38 91 GLY A O 1
ATOM 607 N N . GLU A 1 92 ? -13.886 19.333 14.937 1.00 55.75 92 GLU A N 1
ATOM 608 C CA . GLU A 1 92 ? -13.968 20.709 14.437 1.00 55.75 92 GLU A CA 1
ATOM 609 C C . GLU A 1 92 ? -13.355 20.875 13.034 1.00 55.75 92 GLU A C 1
ATOM 611 O O . GLU A 1 92 ? -13.573 21.920 12.412 1.00 55.75 92 GLU A O 1
ATOM 616 N N . SER A 1 93 ? -12.682 19.860 12.463 1.00 61.09 93 SER A N 1
ATOM 617 C CA . SER A 1 93 ? -12.099 19.952 11.114 1.00 61.09 93 SER A CA 1
ATOM 618 C C . SER A 1 93 ? -12.218 18.676 10.259 1.00 61.09 93 SER A C 1
ATOM 620 O O . SER A 1 93 ? -12.574 17.609 10.742 1.00 61.09 93 SER A O 1
ATOM 622 N N . ALA A 1 94 ? -11.999 18.807 8.943 1.00 59.84 94 ALA A N 1
ATOM 623 C CA . ALA A 1 94 ? -11.930 17.673 8.005 1.00 59.84 94 ALA A CA 1
ATOM 624 C C . ALA A 1 94 ? -10.577 16.945 8.047 1.00 59.84 94 ALA A C 1
ATOM 626 O O . ALA A 1 94 ? -10.434 15.878 7.462 1.00 59.84 94 ALA A O 1
ATOM 627 N N . ASP A 1 95 ? -9.606 17.560 8.715 1.00 64.38 95 ASP A N 1
ATOM 628 C CA . ASP A 1 95 ? -8.222 17.120 8.781 1.00 64.38 95 ASP A CA 1
ATOM 629 C C . ASP A 1 95 ? -7.907 16.486 10.150 1.00 64.38 95 ASP A C 1
ATOM 631 O O . ASP A 1 95 ? -6.741 16.247 10.455 1.00 64.38 95 ASP A O 1
ATOM 635 N N . ASP A 1 96 ? -8.928 16.261 10.989 1.00 71.31 96 ASP A N 1
ATOM 636 C CA . ASP A 1 96 ? -8.816 15.580 12.283 1.00 71.31 96 ASP A CA 1
ATOM 637 C C . ASP A 1 96 ? -8.611 14.071 12.064 1.00 71.31 96 ASP A C 1
ATOM 639 O O . ASP A 1 96 ? -9.147 13.493 11.119 1.00 71.31 96 ASP A O 1
ATOM 643 N N . TRP A 1 97 ? -7.801 13.439 12.916 1.00 75.75 97 TRP A N 1
ATOM 644 C CA . TRP A 1 97 ? -7.372 12.045 12.750 1.00 75.75 97 TRP A CA 1
ATOM 645 C C . TRP A 1 97 ? -8.100 11.144 13.740 1.00 75.75 97 TRP A C 1
ATOM 647 O O . TRP A 1 97 ? -8.270 11.508 14.908 1.00 75.75 97 TRP A O 1
ATOM 657 N N . VAL A 1 98 ? -8.482 9.947 13.298 1.00 81.81 98 VAL A N 1
ATOM 658 C CA . VAL A 1 98 ? -8.941 8.876 14.192 1.00 81.81 98 VAL A CA 1
ATOM 659 C C . VAL A 1 98 ? -7.857 7.815 14.254 1.00 81.81 98 VAL A C 1
ATOM 661 O O . VAL A 1 98 ? -7.590 7.147 13.262 1.00 81.81 98 VAL A O 1
ATOM 664 N N . VAL A 1 99 ? -7.245 7.659 15.421 1.00 85.38 99 VAL A N 1
ATOM 665 C CA . VAL A 1 99 ? -6.219 6.649 15.669 1.00 85.38 99 VAL A CA 1
ATOM 666 C C . VAL A 1 99 ? -6.779 5.599 16.615 1.00 85.38 99 VAL A C 1
ATOM 668 O O . VAL A 1 99 ? -7.282 5.920 17.694 1.00 85.38 99 VAL A O 1
ATOM 671 N N . VAL A 1 100 ? -6.710 4.340 16.211 1.00 89.25 100 VAL A N 1
ATOM 672 C CA . VAL A 1 100 ? -7.143 3.188 16.999 1.00 89.25 100 VAL A CA 1
ATOM 673 C C . VAL A 1 100 ? -5.929 2.306 17.231 1.00 89.25 100 VAL A C 1
ATOM 675 O O . VAL A 1 100 ? -5.299 1.902 16.271 1.00 89.25 100 VAL A O 1
ATOM 678 N N . ASP A 1 101 ? -5.614 2.014 18.485 1.00 90.94 101 ASP A N 1
ATOM 679 C CA . ASP A 1 101 ? -4.581 1.062 18.902 1.00 90.94 101 ASP A CA 1
ATOM 680 C C . ASP A 1 101 ? -5.260 0.035 19.810 1.00 90.94 101 ASP A C 1
ATOM 682 O O . ASP A 1 101 ? -5.672 0.387 20.914 1.00 90.94 101 ASP A O 1
ATOM 686 N N . LEU A 1 102 ? -5.477 -1.200 19.3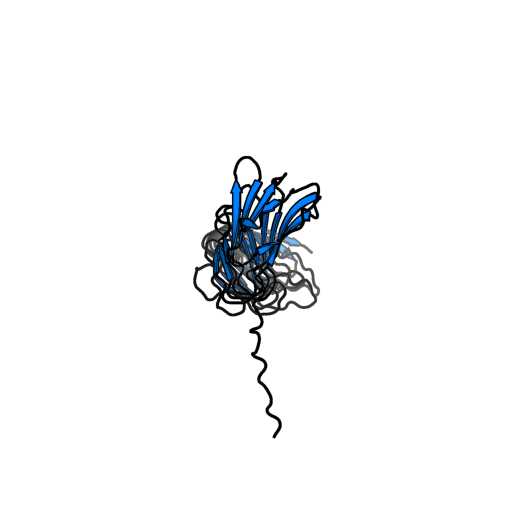57 1.00 89.56 102 LEU A N 1
ATOM 687 C CA . LEU A 1 102 ? -6.198 -2.215 20.146 1.00 89.56 102 LEU A CA 1
ATOM 688 C C . LEU A 1 102 ? -5.270 -3.078 21.014 1.00 89.56 102 LEU A C 1
ATOM 690 O O . LEU A 1 102 ? -5.701 -3.612 22.041 1.00 89.56 102 LEU A O 1
ATOM 694 N N . GLY A 1 103 ? -3.970 -3.072 20.725 1.00 88.31 103 GLY A N 1
ATOM 695 C CA . GLY A 1 103 ? -2.960 -3.708 21.554 1.00 88.31 103 GLY A CA 1
ATOM 696 C C . GLY A 1 103 ? -2.882 -5.223 21.367 1.00 88.31 103 GLY A C 1
ATOM 697 O O . GLY A 1 103 ? -2.374 -5.701 20.370 1.00 88.31 103 GLY A O 1
ATOM 698 N N . ALA A 1 104 ? -3.195 -6.010 22.393 1.00 88.81 104 ALA A N 1
ATOM 699 C CA . ALA A 1 104 ? -2.998 -7.459 22.336 1.00 88.81 104 ALA A CA 1
ATOM 700 C C . ALA A 1 104 ? -4.286 -8.195 22.670 1.00 88.81 104 ALA A C 1
ATOM 702 O O . ALA A 1 104 ? -4.948 -7.847 23.641 1.00 88.81 104 ALA A O 1
ATOM 703 N N . GLY A 1 105 ? -4.524 -9.313 22.000 1.00 88.94 105 GLY A N 1
ATOM 704 C CA . GLY A 1 105 ? -5.755 -10.080 22.072 1.00 88.94 105 GLY A CA 1
ATOM 705 C C . GLY A 1 105 ? -6.416 -10.152 20.703 1.00 88.94 105 GLY A C 1
ATOM 706 O O . GLY A 1 105 ? -5.938 -9.575 19.750 1.00 88.94 105 GLY A O 1
ATOM 707 N N . ASN A 1 106 ? -7.477 -10.949 20.595 1.00 91.50 106 ASN A N 1
ATOM 708 C CA . ASN A 1 106 ? -8.186 -11.110 19.327 1.00 91.50 106 ASN A CA 1
ATOM 709 C C . ASN A 1 106 ? -9.288 -10.062 19.264 1.00 91.50 106 ASN A C 1
ATOM 711 O O . ASN A 1 106 ? -10.373 -10.307 19.814 1.00 91.50 106 ASN A O 1
ATOM 715 N N . ASP A 1 107 ? -9.009 -8.946 18.617 1.00 91.94 107 ASP A N 1
ATOM 716 C CA . ASP A 1 107 ? -9.803 -7.735 18.613 1.00 91.94 107 ASP A CA 1
ATOM 717 C C . ASP A 1 107 ? -10.722 -7.633 17.386 1.00 91.94 107 ASP A C 1
ATOM 719 O O . ASP A 1 107 ? -10.694 -8.416 16.430 1.00 91.94 107 ASP A O 1
ATOM 723 N N . THR A 1 108 ? -11.668 -6.700 17.428 1.00 92.69 108 THR A N 1
ATOM 724 C CA . THR A 1 108 ? -12.542 -6.391 16.298 1.00 92.69 108 THR A CA 1
ATOM 725 C C . THR A 1 108 ? -12.783 -4.893 16.206 1.00 92.69 108 THR A C 1
ATOM 727 O O . THR A 1 108 ? -13.258 -4.290 17.165 1.00 92.69 108 THR A O 1
ATOM 730 N N . LEU A 1 109 ? -12.555 -4.324 15.026 1.00 93.31 109 LEU A N 1
ATOM 731 C CA . LEU A 1 109 ? -12.887 -2.950 14.671 1.00 93.31 109 LEU A CA 1
ATOM 732 C C . LEU A 1 109 ? -13.949 -2.932 13.562 1.00 93.31 109 LEU A C 1
ATOM 734 O O . LEU A 1 109 ? -13.808 -3.605 12.543 1.00 93.31 109 LEU A O 1
ATOM 738 N N . ASP A 1 110 ? -15.021 -2.164 13.758 1.00 92.94 110 ASP A N 1
ATOM 739 C CA . ASP A 1 110 ? -16.043 -1.882 12.742 1.00 92.94 110 ASP A CA 1
ATOM 740 C C . ASP A 1 110 ? -16.181 -0.367 12.548 1.00 92.94 110 ASP A C 1
ATOM 742 O O . ASP A 1 110 ? -16.764 0.335 13.382 1.00 92.94 110 ASP A O 1
ATOM 746 N N . ALA A 1 111 ? -15.620 0.124 11.446 1.00 91.25 111 ALA A N 1
ATOM 747 C CA . ALA A 1 111 ? -15.555 1.530 11.063 1.00 91.25 111 ALA A CA 1
ATOM 748 C C . ALA A 1 111 ? -16.458 1.867 9.860 1.00 91.25 111 ALA A C 1
ATOM 750 O O . ALA A 1 111 ? -16.526 3.016 9.432 1.00 91.25 111 ALA A O 1
ATOM 751 N N . ARG A 1 112 ? -17.254 0.909 9.364 1.00 91.00 112 ARG A N 1
ATOM 752 C CA . ARG A 1 112 ? -18.124 1.065 8.175 1.00 91.00 112 ARG A CA 1
ATOM 753 C C . ARG A 1 112 ? -19.156 2.190 8.269 1.00 91.00 112 ARG A C 1
ATOM 755 O O . ARG A 1 112 ? -19.754 2.577 7.268 1.00 91.00 112 ARG A O 1
ATOM 762 N N . ALA A 1 113 ? -19.443 2.657 9.481 1.00 87.25 113 ALA A N 1
ATOM 763 C CA . ALA A 1 113 ? -20.393 3.732 9.753 1.00 87.25 113 ALA A CA 1
ATOM 764 C C . ALA A 1 113 ? -19.717 5.099 9.969 1.00 87.25 113 ALA A C 1
ATOM 766 O O . ALA A 1 113 ? -20.381 6.046 10.407 1.00 87.25 113 ALA A O 1
ATOM 767 N N . LEU A 1 114 ? -18.418 5.211 9.686 1.00 82.50 114 LEU A N 1
ATOM 768 C CA . LEU A 1 114 ? -17.742 6.491 9.523 1.00 82.50 114 LEU A CA 1
ATOM 769 C C . LEU A 1 114 ? -18.201 7.175 8.232 1.00 82.50 114 LEU A C 1
ATOM 771 O O . LEU A 1 114 ? -18.603 6.537 7.261 1.00 82.50 114 LEU A O 1
ATOM 775 N N . ALA A 1 115 ? -18.192 8.500 8.232 1.00 76.50 115 ALA A N 1
ATOM 776 C CA . ALA A 1 115 ? -18.471 9.297 7.053 1.00 76.50 115 ALA A CA 1
ATOM 777 C C . ALA A 1 115 ? -17.178 9.496 6.257 1.00 76.50 115 ALA A C 1
ATOM 779 O O . ALA A 1 115 ? -16.161 9.869 6.824 1.00 76.50 115 ALA A O 1
ATOM 780 N N . ALA A 1 116 ? -17.257 9.401 4.928 1.00 64.88 116 ALA A N 1
ATOM 781 C CA . ALA A 1 116 ? -16.113 9.572 4.017 1.00 64.88 116 ALA A CA 1
ATOM 782 C C . ALA A 1 116 ? -15.393 10.936 4.127 1.00 64.88 116 ALA A C 1
ATOM 784 O O . ALA A 1 116 ? -14.348 11.155 3.532 1.00 64.88 116 ALA A O 1
ATOM 785 N N . ALA A 1 117 ? -15.986 11.903 4.835 1.00 63.25 117 ALA A N 1
ATOM 786 C CA . ALA A 1 117 ? -15.399 13.222 5.050 1.00 63.25 117 ALA A CA 1
ATOM 787 C C . ALA A 1 117 ? -14.436 13.278 6.251 1.00 63.25 117 ALA A C 1
ATOM 789 O O . ALA A 1 117 ? -13.889 14.357 6.501 1.00 63.25 117 ALA A O 1
ATOM 790 N N . ASP A 1 118 ? -14.292 12.181 6.997 1.00 65.00 118 ASP A N 1
ATOM 791 C CA . ASP A 1 118 ? -13.341 12.005 8.094 1.00 65.00 118 ASP A CA 1
ATOM 792 C C . ASP A 1 118 ? -12.066 11.400 7.479 1.00 65.00 118 ASP A C 1
ATOM 794 O O . ASP A 1 118 ? -11.949 10.194 7.324 1.00 65.00 118 ASP A O 1
ATOM 798 N N . ALA A 1 119 ? -11.176 12.261 6.980 1.00 58.12 119 ALA A N 1
ATOM 799 C CA . ALA A 1 119 ? -10.316 11.926 5.841 1.00 58.12 119 ALA A CA 1
ATOM 800 C C . ALA A 1 119 ? -9.054 11.105 6.159 1.00 58.12 119 ALA A C 1
ATOM 802 O O . ALA A 1 119 ? -8.299 10.818 5.234 1.00 58.12 119 ALA A O 1
ATOM 803 N N . ARG A 1 120 ? -8.763 10.805 7.434 1.00 74.31 120 ARG A N 1
ATOM 804 C CA . ARG A 1 120 ? -7.563 10.047 7.829 1.00 74.31 120 ARG A CA 1
ATOM 805 C C . ARG A 1 120 ? -7.820 9.211 9.069 1.00 74.31 120 ARG A C 1
ATOM 807 O O . ARG A 1 120 ? -7.977 9.747 10.173 1.00 74.31 120 ARG A O 1
ATOM 814 N N . THR A 1 121 ? -7.805 7.903 8.889 1.00 85.19 121 THR A N 1
ATOM 815 C CA . THR A 1 121 ? -7.919 6.940 9.976 1.00 85.19 121 THR A CA 1
ATOM 816 C C . THR A 1 121 ? -6.658 6.075 10.014 1.00 85.19 121 THR A C 1
ATOM 818 O O . THR A 1 121 ? -6.074 5.757 8.981 1.00 85.19 121 THR A O 1
ATOM 821 N N . ALA A 1 122 ? -6.171 5.765 11.212 1.00 90.31 122 ALA A N 1
ATOM 822 C CA . ALA A 1 122 ? -5.023 4.889 11.406 1.00 90.31 122 ALA A CA 1
ATOM 823 C C . ALA A 1 122 ? -5.374 3.823 12.440 1.00 90.31 122 ALA A C 1
ATOM 825 O O . ALA A 1 122 ? -5.773 4.153 13.558 1.00 90.31 122 ALA A O 1
ATOM 826 N N . TYR A 1 123 ? -5.245 2.556 12.070 1.00 94.25 123 TYR A N 1
ATOM 827 C CA . TYR A 1 123 ? -5.622 1.412 12.886 1.00 94.25 123 TYR A CA 1
ATOM 828 C C . TYR A 1 123 ? -4.397 0.538 13.129 1.00 94.25 123 TYR A C 1
ATOM 830 O O . TYR A 1 123 ? -3.871 -0.049 12.195 1.00 94.25 123 TYR A O 1
ATOM 838 N N . ASP A 1 124 ? -3.968 0.426 14.377 1.00 94.12 124 ASP A N 1
ATOM 839 C CA . ASP A 1 124 ? -3.010 -0.565 14.852 1.00 94.12 124 ASP A CA 1
ATOM 840 C C . ASP A 1 124 ? -3.770 -1.607 15.677 1.00 94.12 124 ASP A C 1
ATOM 842 O O . ASP A 1 124 ? -4.384 -1.306 16.704 1.00 94.12 124 ASP A O 1
ATOM 846 N N . LEU A 1 125 ? -3.811 -2.836 15.176 1.00 93.12 125 LEU A N 1
ATOM 847 C CA . LEU A 1 125 ? -4.533 -3.935 15.812 1.00 93.12 125 LEU A CA 1
ATOM 848 C C . LEU A 1 125 ? -3.610 -4.714 16.765 1.00 93.12 125 LEU A C 1
ATOM 850 O O . LEU A 1 125 ? -4.082 -5.364 17.690 1.00 93.12 125 LEU A O 1
ATOM 854 N N . GLY A 1 126 ? -2.292 -4.566 16.600 1.00 91.62 126 GLY A N 1
ATOM 855 C CA . GLY A 1 126 ? -1.277 -5.149 17.461 1.00 91.62 126 GLY A CA 1
ATOM 856 C C . GLY A 1 126 ? -1.133 -6.671 17.338 1.00 91.62 126 GLY A C 1
ATOM 857 O O . GLY A 1 126 ? -0.552 -7.157 16.374 1.00 91.62 126 GLY A O 1
ATOM 858 N N . SER A 1 127 ? -1.472 -7.456 18.358 1.00 92.12 127 SER A N 1
ATOM 859 C CA . SER A 1 127 ? -1.190 -8.902 18.347 1.00 92.12 127 SER A CA 1
ATOM 860 C C . SER A 1 127 ? -2.391 -9.750 18.715 1.00 92.12 127 SER A C 1
ATOM 862 O O . SER A 1 127 ? -2.903 -9.629 19.818 1.00 92.12 127 SER A O 1
ATOM 864 N N . GLY A 1 128 ? -2.714 -10.732 17.887 1.00 92.38 128 GLY A N 1
ATOM 865 C CA . GLY A 1 128 ? -3.846 -11.626 18.068 1.00 92.38 128 GLY A CA 1
ATOM 866 C C . GLY A 1 128 ? -4.486 -11.929 16.723 1.00 92.38 128 GLY A C 1
ATOM 867 O O . GLY A 1 128 ? -3.987 -11.529 15.683 1.00 92.38 128 GLY A O 1
ATOM 868 N N . ASP A 1 129 ? -5.553 -12.721 16.727 1.00 95.06 129 ASP A N 1
ATOM 869 C CA . ASP A 1 129 ? -6.323 -12.917 15.496 1.00 95.06 129 ASP A CA 1
ATOM 870 C C . ASP A 1 129 ? -7.396 -11.822 15.422 1.00 95.06 129 ASP A C 1
ATOM 872 O O . ASP A 1 129 ? -8.471 -11.961 16.027 1.00 95.06 129 ASP A O 1
ATOM 876 N N . ASP A 1 130 ? -7.082 -10.739 14.716 1.00 95.81 130 ASP A N 1
ATOM 877 C CA . ASP A 1 130 ? -7.878 -9.515 14.682 1.00 95.81 130 ASP A CA 1
ATOM 878 C C . ASP A 1 130 ? -8.798 -9.446 13.468 1.00 95.81 130 ASP A C 1
ATOM 880 O O . ASP A 1 130 ? -8.609 -10.101 12.438 1.00 95.81 130 ASP A O 1
ATOM 884 N N . ARG A 1 131 ? -9.846 -8.630 13.579 1.00 96.94 131 ARG A N 1
ATOM 885 C CA . ARG A 1 131 ? -10.749 -8.359 12.461 1.00 96.94 131 ARG A CA 1
ATOM 886 C C . ARG A 1 131 ? -11.028 -6.879 12.317 1.00 96.94 131 ARG A C 1
ATOM 888 O O . ARG A 1 131 ? -11.604 -6.278 13.218 1.00 96.94 131 ARG A O 1
ATOM 895 N N . VAL A 1 132 ? -10.747 -6.326 11.148 1.00 97.12 132 VAL A N 1
ATOM 896 C CA . VAL A 1 132 ? -11.077 -4.941 10.812 1.00 97.12 132 VAL A CA 1
ATOM 897 C C . VAL A 1 132 ? -12.040 -4.902 9.633 1.00 97.12 132 VAL A C 1
ATOM 899 O O . VAL A 1 132 ? -11.883 -5.610 8.641 1.00 97.12 132 VAL A O 1
ATOM 902 N N . LEU A 1 133 ? -13.091 -4.106 9.794 1.00 96.62 133 LEU A N 1
ATOM 903 C CA . LEU A 1 133 ? -13.987 -3.687 8.729 1.00 96.62 133 LEU A CA 1
ATOM 904 C C . LEU A 1 133 ? -13.831 -2.176 8.604 1.00 96.62 133 LEU A C 1
ATOM 906 O O . LEU A 1 133 ? -14.398 -1.445 9.427 1.00 96.62 133 LEU A O 1
ATOM 910 N N . GLY A 1 134 ? -13.034 -1.738 7.635 1.00 93.88 13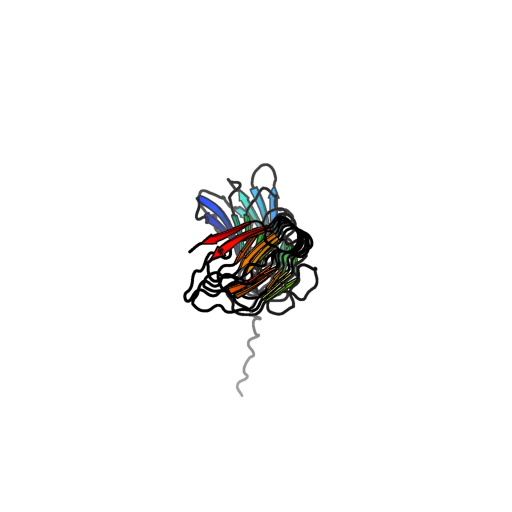4 GLY A N 1
ATOM 911 C CA . GLY A 1 134 ? -12.776 -0.331 7.382 1.00 93.88 134 GLY A CA 1
ATOM 912 C C . GLY A 1 134 ? -14.014 0.434 6.911 1.00 93.88 134 GLY A C 1
ATOM 913 O O . GLY A 1 134 ? -15.141 -0.081 6.853 1.00 93.88 134 GLY A O 1
ATOM 914 N N . GLY A 1 135 ? -13.819 1.730 6.750 1.00 91.25 135 GLY A N 1
ATOM 915 C CA . GLY A 1 135 ? -14.837 2.722 6.480 1.00 91.25 135 GLY A CA 1
ATOM 916 C C . GLY A 1 135 ? -14.965 3.031 4.990 1.00 91.25 135 GLY A C 1
ATOM 917 O O . GLY A 1 135 ? -14.673 2.207 4.136 1.00 91.25 135 GLY A O 1
ATOM 918 N N . PRO A 1 136 ? -15.558 4.190 4.671 1.00 88.81 136 PRO A N 1
ATOM 919 C CA . PRO A 1 136 ? -15.542 4.775 3.334 1.00 88.81 136 PRO A CA 1
ATOM 920 C C . PRO A 1 136 ? -14.462 5.872 3.172 1.00 88.81 136 PRO A C 1
ATOM 922 O O . PRO A 1 136 ? -14.631 6.741 2.312 1.00 88.81 136 PRO A O 1
ATOM 925 N N . ALA A 1 137 ? -13.475 5.938 4.068 1.00 87.44 137 ALA A N 1
ATOM 926 C CA . ALA A 1 137 ? -12.399 6.928 4.060 1.00 87.44 137 ALA A CA 1
ATOM 927 C C . ALA A 1 137 ? -11.068 6.239 3.728 1.00 87.44 137 ALA A C 1
ATOM 929 O O . ALA A 1 137 ? -11.026 5.031 3.609 1.00 87.44 137 ALA A O 1
ATOM 930 N N . ASP A 1 138 ? -9.994 7.006 3.554 1.00 91.00 138 ASP A N 1
ATOM 931 C CA . ASP A 1 138 ? -8.676 6.407 3.338 1.00 91.00 138 ASP A CA 1
ATOM 932 C C . ASP A 1 138 ? -8.107 5.945 4.694 1.00 91.00 138 ASP A C 1
ATOM 934 O O . ASP A 1 138 ? -7.831 6.770 5.584 1.00 91.00 138 ASP A O 1
ATOM 938 N N . GLU A 1 139 ? -7.925 4.635 4.853 1.00 92.69 139 GLU A N 1
ATOM 939 C CA . GLU A 1 139 ? -7.405 4.001 6.061 1.00 92.69 139 GLU A CA 1
ATOM 940 C C . GLU A 1 139 ? -5.912 3.644 5.957 1.00 92.69 139 GLU A C 1
ATOM 942 O O . GLU A 1 139 ? -5.438 3.071 4.980 1.00 92.69 139 GLU A O 1
ATOM 947 N N . ALA A 1 140 ? -5.165 3.877 7.037 1.00 94.50 140 ALA A N 1
ATOM 948 C CA . ALA A 1 140 ? -3.859 3.268 7.282 1.00 94.50 140 ALA A CA 1
ATOM 949 C C . ALA A 1 140 ? -4.013 2.120 8.293 1.00 94.50 140 ALA A C 1
ATOM 951 O O . ALA A 1 140 ? -4.296 2.365 9.463 1.00 94.50 140 ALA A O 1
ATOM 952 N N . ILE A 1 141 ? -3.821 0.870 7.878 1.00 96.94 141 ILE A N 1
ATOM 953 C CA . ILE A 1 141 ? -4.114 -0.318 8.689 1.00 96.94 141 ILE A CA 1
ATOM 954 C C . ILE A 1 141 ? -2.835 -1.119 8.944 1.00 96.94 141 ILE A C 1
ATOM 956 O O . ILE A 1 141 ? -2.245 -1.683 8.032 1.00 96.94 141 ILE A O 1
ATOM 960 N N . ALA A 1 142 ? -2.432 -1.238 10.200 1.00 96.62 142 ALA A N 1
ATOM 961 C CA . ALA A 1 142 ? -1.422 -2.171 10.676 1.00 96.62 142 ALA A CA 1
ATOM 962 C C . ALA A 1 142 ? -2.128 -3.343 11.387 1.00 96.62 142 ALA A C 1
ATOM 964 O O . ALA A 1 142 ? -2.429 -3.250 12.578 1.00 96.62 142 ALA A O 1
ATOM 965 N N . PRO A 1 143 ? -2.425 -4.457 10.685 1.00 95.38 143 PRO A N 1
ATOM 966 C CA . PRO A 1 143 ? -3.106 -5.608 11.281 1.00 95.38 143 PRO A CA 1
ATOM 967 C C . PRO A 1 143 ? -2.250 -6.320 12.332 1.00 95.38 143 PRO A C 1
ATOM 969 O O . PRO A 1 143 ? -2.775 -7.085 13.130 1.00 95.38 143 PRO A O 1
ATOM 972 N N . GLY A 1 144 ? -0.936 -6.089 12.324 1.00 93.56 144 GLY A N 1
ATOM 973 C CA . GLY A 1 144 ? -0.028 -6.668 13.296 1.00 93.56 144 GLY A CA 1
ATOM 974 C C . GLY A 1 144 ? 0.119 -8.188 13.155 1.00 93.56 144 GLY A C 1
ATOM 975 O O . GLY A 1 144 ? 0.053 -8.733 12.052 1.00 93.56 144 GLY A O 1
ATOM 976 N N . SER A 1 145 ? 0.409 -8.886 14.252 1.00 93.31 145 SER A N 1
ATOM 977 C CA . SER A 1 145 ? 0.734 -10.321 14.231 1.00 93.31 145 SER A CA 1
ATOM 978 C C . SER A 1 145 ? -0.476 -11.197 14.534 1.00 93.31 145 SER A C 1
ATOM 980 O O . SER A 1 145 ? -1.152 -10.936 15.520 1.00 93.31 145 SER A O 1
ATOM 982 N N . GLY A 1 146 ? -0.623 -12.322 13.838 1.00 94.06 146 GLY A N 1
ATOM 983 C CA . GLY A 1 146 ? -1.688 -13.299 14.068 1.00 94.06 146 GLY A CA 1
ATOM 984 C C . GLY A 1 146 ? -2.492 -13.566 12.800 1.00 94.06 146 GLY A C 1
ATOM 985 O O . GLY A 1 146 ? -2.099 -13.150 11.714 1.00 94.06 146 GLY A O 1
ATOM 986 N N . ALA A 1 147 ? -3.578 -14.332 12.915 1.00 96.81 147 ALA A N 1
ATOM 987 C CA . ALA A 1 147 ? -4.438 -14.651 11.778 1.00 96.81 147 ALA A CA 1
ATOM 988 C C . ALA A 1 147 ? -5.505 -13.562 11.600 1.00 96.81 147 ALA A C 1
ATOM 990 O O . ALA A 1 147 ? -6.623 -13.687 12.106 1.00 96.81 147 ALA A O 1
ATOM 991 N N . ASN A 1 148 ? -5.147 -12.491 10.898 1.00 97.94 148 ASN A N 1
ATOM 992 C CA . ASN A 1 148 ? -5.984 -11.303 10.770 1.00 97.94 148 ASN A CA 1
ATOM 993 C C . ASN A 1 148 ? -6.966 -11.392 9.600 1.00 97.94 148 ASN A C 1
ATOM 995 O O . ASN A 1 148 ? -6.726 -12.084 8.616 1.00 97.94 148 ASN A O 1
ATOM 999 N N . HIS A 1 149 ? -8.078 -10.668 9.687 1.00 98.31 149 HIS A N 1
ATOM 1000 C CA . HIS A 1 149 ? -9.027 -10.506 8.586 1.00 98.31 149 HIS A CA 1
ATOM 1001 C C . HIS A 1 149 ? -9.288 -9.021 8.341 1.00 98.31 149 HIS A C 1
ATOM 1003 O O . HIS A 1 149 ? -9.882 -8.349 9.192 1.00 98.31 149 HIS A O 1
ATOM 1009 N N . VAL A 1 150 ? -8.834 -8.522 7.192 1.00 98.56 150 VAL A N 1
ATOM 1010 C CA . VAL A 1 150 ? -8.741 -7.091 6.891 1.00 98.56 150 VAL A CA 1
ATOM 1011 C C . VAL A 1 150 ? -9.584 -6.751 5.671 1.00 98.56 150 VAL A C 1
ATOM 1013 O O . VAL A 1 150 ? -9.399 -7.338 4.614 1.00 98.56 150 VAL A O 1
ATOM 1016 N N . SER A 1 151 ? -10.501 -5.801 5.837 1.00 98.19 151 SER A N 1
ATOM 1017 C CA . SER A 1 151 ? -11.280 -5.160 4.773 1.00 98.19 151 SER A CA 1
ATOM 1018 C C . SER A 1 151 ? -11.004 -3.664 4.846 1.00 98.19 151 SER A C 1
ATOM 1020 O O . SER A 1 151 ? -11.201 -3.092 5.926 1.00 98.19 151 SER A O 1
ATOM 1022 N N . GLY A 1 152 ? -10.536 -3.069 3.747 1.00 96.19 152 GLY A N 1
ATOM 1023 C CA . GLY A 1 152 ? -10.332 -1.618 3.630 1.00 96.19 152 GLY A CA 1
ATOM 1024 C C . GLY A 1 152 ? -11.670 -0.888 3.560 1.00 96.19 152 GLY A C 1
ATOM 1025 O O . GLY A 1 152 ? -11.976 -0.029 4.379 1.00 96.19 152 GLY A O 1
ATOM 1026 N N . GLY A 1 153 ? -12.573 -1.403 2.727 1.00 95.38 153 GLY A N 1
ATOM 1027 C CA . GLY A 1 153 ? -13.926 -0.891 2.591 1.00 95.38 153 GLY A CA 1
ATOM 1028 C C . GLY A 1 153 ? -14.041 -0.036 1.343 1.00 95.38 153 GLY A C 1
ATOM 1029 O O . GLY A 1 153 ? -14.253 -0.562 0.253 1.00 95.38 153 GLY A O 1
ATOM 1030 N N . GLY A 1 154 ? -14.045 1.278 1.483 1.00 92.75 154 GLY A N 1
ATOM 1031 C CA . GLY A 1 154 ? -13.934 2.163 0.333 1.00 92.75 154 GLY A CA 1
ATOM 1032 C C . GLY A 1 154 ? -13.100 3.371 0.694 1.00 92.75 154 GLY A C 1
ATOM 1033 O O . GLY A 1 154 ? -13.092 3.775 1.841 1.00 92.75 154 GLY A O 1
ATOM 1034 N N . GLY A 1 155 ? -12.502 4.003 -0.303 1.00 92.06 155 GLY A N 1
ATOM 1035 C CA . GLY A 1 155 ? -11.376 4.899 -0.065 1.00 92.06 155 GLY A CA 1
ATOM 1036 C C . GLY A 1 155 ? -10.188 4.358 -0.842 1.00 92.06 155 GLY A C 1
ATOM 1037 O O . GLY A 1 155 ? -10.382 3.576 -1.774 1.00 92.06 155 GLY A O 1
ATOM 1038 N N . SER A 1 156 ? -8.994 4.827 -0.511 1.00 93.69 156 SER A N 1
ATOM 1039 C CA . SER A 1 156 ? -7.737 4.201 -0.901 1.00 93.69 156 SER A CA 1
ATOM 1040 C C . SER A 1 156 ? -7.010 3.761 0.361 1.00 93.69 156 SER A C 1
ATOM 1042 O O . SER A 1 156 ? -6.393 4.572 1.060 1.00 93.69 156 SER A O 1
ATOM 1044 N N . ASP A 1 157 ? -7.110 2.474 0.658 1.00 96.50 157 ASP A N 1
ATOM 1045 C CA . ASP A 1 157 ? -6.680 1.909 1.928 1.00 96.50 157 ASP A CA 1
ATOM 1046 C C . ASP A 1 157 ? -5.273 1.334 1.820 1.00 96.50 157 ASP A C 1
ATOM 1048 O O . ASP A 1 157 ? -4.904 0.706 0.830 1.00 96.50 157 ASP A O 1
ATOM 1052 N N . THR A 1 158 ? -4.453 1.564 2.843 1.00 97.44 158 THR A N 1
ATOM 1053 C CA . THR A 1 158 ? -3.071 1.079 2.907 1.00 97.44 158 THR A CA 1
ATOM 1054 C C . THR A 1 158 ? -2.888 0.126 4.067 1.00 97.44 158 THR A C 1
ATOM 1056 O O . THR A 1 158 ? -3.098 0.500 5.220 1.00 97.44 158 THR A O 1
ATOM 1059 N N . VAL A 1 159 ? -2.426 -1.088 3.778 1.00 97.94 159 VAL A N 1
ATOM 1060 C CA . VAL A 1 159 ? -2.092 -2.089 4.788 1.00 97.94 159 VAL A CA 1
ATOM 1061 C C . VAL A 1 159 ? -0.575 -2.177 4.977 1.00 97.94 159 VAL A C 1
ATOM 1063 O O . VAL A 1 159 ? 0.180 -2.406 4.036 1.00 97.94 159 VAL A O 1
ATOM 1066 N N . TYR A 1 160 ? -0.129 -2.014 6.221 1.00 96.62 160 TYR A N 1
ATOM 1067 C CA . TYR A 1 160 ? 1.272 -2.062 6.632 1.00 96.62 160 TYR A CA 1
ATOM 1068 C C . TYR A 1 160 ? 1.573 -3.404 7.305 1.00 96.62 160 TYR A C 1
ATOM 1070 O O . TYR A 1 160 ? 1.113 -3.669 8.419 1.00 96.62 160 TYR A O 1
ATOM 1078 N N . VAL A 1 161 ? 2.365 -4.257 6.656 1.00 95.50 161 VAL A N 1
ATOM 1079 C CA . VAL A 1 161 ? 2.649 -5.623 7.122 1.00 95.50 161 VAL A CA 1
ATOM 1080 C C . VAL A 1 161 ? 4.130 -5.777 7.431 1.00 95.50 161 VAL A C 1
ATOM 1082 O O . VAL A 1 161 ? 4.972 -5.681 6.552 1.00 95.50 161 VAL A O 1
ATOM 1085 N N . GLY A 1 162 ? 4.475 -6.031 8.695 1.00 90.44 162 GLY A N 1
ATOM 1086 C CA . GLY A 1 162 ? 5.866 -6.316 9.069 1.00 90.44 162 GLY A CA 1
ATOM 1087 C C . GLY A 1 162 ? 6.851 -5.157 8.854 1.00 90.44 162 GLY A C 1
ATOM 1088 O O . GLY A 1 162 ? 8.054 -5.394 8.863 1.00 90.44 162 GLY A O 1
ATOM 1089 N N . VAL A 1 163 ? 6.367 -3.918 8.714 1.00 86.31 163 VAL A N 1
ATOM 1090 C CA . VAL A 1 163 ? 7.155 -2.732 8.310 1.00 86.31 163 VAL A CA 1
ATOM 1091 C C . VAL A 1 163 ? 8.358 -2.399 9.204 1.00 86.31 163 VAL A C 1
ATOM 1093 O O . VAL A 1 163 ? 9.352 -1.852 8.733 1.00 86.31 163 VAL A O 1
ATOM 1096 N N . ASP A 1 164 ? 8.313 -2.779 10.483 1.00 81.62 164 ASP A N 1
ATOM 1097 C CA . ASP A 1 164 ? 9.423 -2.601 11.434 1.00 81.62 164 ASP A CA 1
ATOM 1098 C C . ASP A 1 164 ? 10.370 -3.817 11.511 1.00 81.62 164 ASP A C 1
ATOM 1100 O O . ASP A 1 164 ? 11.342 -3.827 12.276 1.00 81.62 164 ASP A O 1
ATOM 1104 N N . GLY A 1 165 ? 10.069 -4.873 10.756 1.00 86.12 165 GLY A N 1
ATOM 1105 C CA . GLY A 1 165 ? 10.722 -6.173 10.810 1.00 86.12 165 GLY A CA 1
ATOM 1106 C C . GLY A 1 165 ? 11.664 -6.461 9.642 1.00 86.12 165 GLY A C 1
ATOM 1107 O O . GLY A 1 165 ? 11.828 -5.688 8.700 1.00 86.12 165 GLY A O 1
ATOM 1108 N N . THR A 1 166 ? 12.299 -7.627 9.735 1.00 88.38 166 THR A N 1
ATOM 1109 C CA . THR A 1 166 ? 13.105 -8.249 8.669 1.00 88.38 166 THR A CA 1
ATOM 1110 C C . THR A 1 166 ? 12.567 -9.637 8.312 1.00 88.38 166 THR A C 1
ATOM 1112 O O . THR A 1 166 ? 13.314 -10.469 7.804 1.00 88.38 166 THR A O 1
ATOM 1115 N N . GLU A 1 167 ? 11.337 -9.934 8.729 1.00 90.56 167 GLU A N 1
ATOM 1116 C CA . GLU A 1 167 ? 10.660 -11.190 8.415 1.00 90.56 167 GLU A CA 1
ATOM 1117 C C . GLU A 1 167 ? 10.117 -11.089 6.993 1.00 90.56 167 GLU A C 1
ATOM 1119 O O . GLU A 1 167 ? 9.641 -10.021 6.616 1.00 90.56 167 GLU A O 1
ATOM 1124 N N . ASP A 1 168 ? 10.171 -12.187 6.245 1.00 94.50 168 ASP A N 1
ATOM 1125 C CA . ASP A 1 168 ? 9.573 -12.261 4.914 1.00 94.50 168 ASP A CA 1
ATOM 1126 C C . ASP A 1 168 ? 8.042 -12.159 5.031 1.00 94.50 168 ASP A C 1
ATOM 1128 O O . ASP A 1 168 ? 7.416 -12.808 5.881 1.00 94.50 168 ASP A O 1
ATOM 1132 N N . VAL A 1 169 ? 7.442 -11.351 4.168 1.00 95.81 169 VAL A N 1
ATOM 1133 C CA . VAL A 1 169 ? 6.002 -11.131 4.070 1.00 95.81 169 VAL A CA 1
ATOM 1134 C C . VAL A 1 169 ? 5.485 -11.725 2.767 1.00 95.81 169 VAL A C 1
ATOM 1136 O O . VAL A 1 169 ? 6.093 -11.574 1.714 1.00 95.81 169 VAL A O 1
ATOM 1139 N N . HIS A 1 170 ? 4.332 -12.383 2.824 1.00 97.69 170 HIS A N 1
ATOM 1140 C CA . HIS A 1 170 ? 3.565 -12.742 1.636 1.00 97.69 170 HIS A CA 1
ATOM 1141 C C . HIS A 1 170 ? 2.203 -12.067 1.735 1.00 97.69 170 HIS A C 1
ATOM 1143 O O . HIS A 1 170 ? 1.520 -12.239 2.741 1.00 97.69 170 HIS A O 1
ATOM 1149 N N . VAL A 1 171 ? 1.826 -11.271 0.741 1.00 98.44 171 VAL A N 1
ATOM 1150 C CA . VAL A 1 171 ? 0.509 -10.639 0.646 1.00 98.44 171 VAL A CA 1
ATOM 1151 C C . VAL A 1 171 ? 0.019 -10.748 -0.787 1.00 98.44 171 VAL A C 1
ATOM 1153 O O . VAL A 1 171 ? 0.686 -10.300 -1.716 1.00 98.44 171 VAL A O 1
ATOM 1156 N N . THR A 1 172 ? -1.166 -11.309 -0.962 1.00 98.19 172 THR A N 1
ATOM 1157 C CA . THR A 1 172 ? -1.879 -11.334 -2.234 1.00 98.19 172 THR A CA 1
ATOM 1158 C C . THR A 1 172 ? -3.286 -10.820 -2.000 1.00 98.19 172 THR A C 1
ATOM 1160 O O . THR A 1 172 ? -4.036 -11.397 -1.219 1.00 98.19 172 THR A O 1
ATOM 1163 N N . LEU A 1 173 ? -3.677 -9.750 -2.689 1.00 98.25 173 LEU A N 1
ATOM 1164 C CA . LEU A 1 173 ? -5.002 -9.142 -2.533 1.00 98.25 173 LEU A CA 1
ATOM 1165 C C . LEU A 1 173 ? -6.082 -9.941 -3.290 1.00 98.25 173 LEU A C 1
ATOM 1167 O O . LEU A 1 173 ? -6.828 -9.411 -4.113 1.00 98.25 173 LEU A O 1
ATOM 1171 N N . ASP A 1 174 ? -6.166 -11.248 -3.026 1.00 97.50 174 ASP A N 1
ATOM 1172 C CA . ASP A 1 174 ? -7.049 -12.210 -3.699 1.00 97.50 174 ASP A CA 1
ATOM 1173 C C . ASP A 1 174 ? -8.176 -12.747 -2.787 1.00 97.50 174 ASP A C 1
ATOM 1175 O O . ASP A 1 174 ? -9.090 -13.453 -3.236 1.00 97.50 174 ASP A O 1
ATOM 1179 N N . GLY A 1 175 ? -8.151 -12.363 -1.507 1.00 96.94 175 GLY A N 1
ATOM 1180 C CA . GLY A 1 175 ? -9.124 -12.749 -0.491 1.00 96.94 175 GLY A CA 1
ATOM 1181 C C . GLY A 1 175 ? -8.956 -14.174 0.042 1.00 96.94 175 GLY A C 1
ATOM 1182 O O . GLY A 1 175 ? -9.888 -14.710 0.669 1.00 96.94 175 GLY A O 1
ATOM 1183 N N . VAL A 1 176 ? -7.813 -14.813 -0.199 1.00 97.75 176 VAL A N 1
ATOM 1184 C CA . VAL A 1 176 ? -7.413 -16.083 0.408 1.00 97.75 176 VAL A CA 1
ATOM 1185 C C . VAL A 1 176 ? -6.687 -15.816 1.732 1.00 97.75 176 VAL A C 1
ATOM 1187 O O . VAL A 1 176 ? -6.208 -14.731 2.013 1.00 97.75 176 VAL A O 1
ATOM 1190 N N . ALA A 1 177 ? -6.755 -16.781 2.653 1.00 97.00 177 ALA A N 1
ATOM 1191 C CA . ALA A 1 177 ? -6.131 -16.659 3.969 1.00 97.00 177 ALA A CA 1
ATOM 1192 C C . ALA A 1 177 ? -4.720 -17.262 3.969 1.00 97.00 177 ALA A C 1
ATOM 1194 O O . ALA A 1 177 ? -4.507 -18.334 4.547 1.00 97.00 177 ALA A O 1
ATOM 1195 N N . ASP A 1 178 ? -3.799 -16.610 3.274 1.00 97.00 178 ASP A N 1
ATOM 1196 C CA . ASP A 1 178 ? -2.380 -16.953 3.158 1.00 97.00 178 ASP A CA 1
ATOM 1197 C C . ASP A 1 178 ? -1.467 -15.712 3.166 1.00 97.00 178 ASP A C 1
ATOM 1199 O O . ASP A 1 178 ? -0.317 -15.767 2.721 1.00 97.00 178 ASP A O 1
ATOM 1203 N N . ASP A 1 179 ? -1.951 -14.629 3.780 1.00 98.19 179 ASP A N 1
ATOM 1204 C CA . ASP A 1 179 ? -1.243 -13.359 3.903 1.00 98.19 179 ASP A CA 1
ATOM 1205 C C . ASP A 1 179 ? -0.497 -13.199 5.237 1.00 98.19 179 ASP A C 1
ATOM 1207 O O . ASP A 1 179 ? -0.757 -13.882 6.241 1.00 98.19 179 ASP A O 1
ATOM 1211 N N . GLY A 1 180 ? 0.384 -12.202 5.280 1.00 95.12 180 GLY A N 1
ATOM 1212 C CA . GLY A 1 180 ? 1.116 -11.764 6.461 1.00 95.12 180 GLY A CA 1
ATOM 1213 C C . GLY A 1 180 ? 2.504 -12.392 6.586 1.00 95.12 180 GLY A C 1
ATOM 1214 O O . GLY A 1 180 ? 3.023 -13.027 5.673 1.00 95.12 180 GLY A O 1
ATOM 1215 N N . THR A 1 181 ? 3.113 -12.234 7.761 1.00 92.94 181 THR A N 1
ATOM 1216 C CA . THR A 1 181 ? 4.435 -12.809 8.085 1.00 92.94 181 THR A CA 1
ATOM 1217 C C . THR A 1 181 ? 4.385 -14.304 8.413 1.00 92.94 181 THR A C 1
ATOM 1219 O O . THR A 1 181 ? 5.416 -14.967 8.495 1.00 92.94 181 THR A O 1
ATOM 1222 N N . ASP A 1 182 ? 3.193 -14.857 8.644 1.00 91.25 182 ASP A N 1
ATOM 1223 C CA . ASP A 1 182 ? 2.999 -16.262 9.006 1.00 91.25 182 ASP A CA 1
ATOM 1224 C C . ASP A 1 182 ? 2.012 -17.014 8.098 1.00 91.25 182 ASP A C 1
ATOM 1226 O O . ASP A 1 182 ? 1.751 -18.199 8.339 1.00 91.25 182 ASP A O 1
ATOM 1230 N N . GLY A 1 183 ? 1.499 -16.348 7.055 1.00 93.12 183 GLY A N 1
ATOM 1231 C CA . GLY A 1 183 ? 0.593 -16.916 6.055 1.00 93.12 183 GLY A CA 1
ATOM 1232 C C . GLY A 1 183 ? -0.759 -17.347 6.623 1.00 93.12 183 GLY A C 1
ATOM 1233 O O . GLY A 1 183 ? -1.302 -18.375 6.213 1.00 93.12 183 GLY A O 1
ATOM 1234 N N . ARG A 1 184 ? -1.266 -16.651 7.647 1.00 96.19 184 ARG A N 1
ATOM 1235 C CA . ARG A 1 184 ? -2.568 -16.948 8.273 1.00 96.19 184 ARG A CA 1
ATOM 1236 C C . ARG A 1 184 ? -3.558 -15.793 8.198 1.00 96.19 184 ARG A C 1
ATOM 1238 O O . ARG A 1 184 ? -4.716 -15.993 8.573 1.00 96.19 184 ARG A O 1
ATOM 1245 N N . SER A 1 185 ? -3.112 -14.613 7.779 1.00 98.12 185 SER A N 1
ATOM 1246 C CA . SER A 1 185 ? -3.987 -13.462 7.579 1.00 98.12 185 SER A CA 1
ATOM 1247 C C . SER A 1 185 ? -4.714 -13.559 6.241 1.00 98.12 185 SER A C 1
ATOM 1249 O O . SER A 1 185 ? -4.354 -14.359 5.386 1.00 98.12 185 SER A O 1
ATOM 1251 N N . ASN A 1 186 ? -5.772 -12.773 6.100 1.00 98.44 186 ASN A N 1
ATOM 1252 C CA . ASN A 1 186 ? -6.517 -12.571 4.869 1.00 98.44 186 ASN A CA 1
ATOM 1253 C C . ASN A 1 186 ? -6.766 -11.070 4.719 1.00 98.44 186 ASN A C 1
ATOM 1255 O O . ASN A 1 186 ? -7.566 -10.497 5.475 1.00 98.44 186 ASN A O 1
ATOM 1259 N N . ILE A 1 187 ? -6.050 -10.453 3.792 1.00 98.44 187 ILE A N 1
ATOM 1260 C CA . ILE A 1 187 ? -6.204 -9.064 3.385 1.00 98.44 187 ILE A CA 1
ATOM 1261 C C . ILE A 1 187 ? -7.055 -9.079 2.119 1.00 98.44 187 ILE A C 1
ATOM 1263 O O . ILE A 1 187 ? -6.689 -9.647 1.093 1.00 98.44 187 ILE A O 1
ATOM 1267 N N . LEU A 1 188 ? -8.256 -8.519 2.221 1.00 98.31 188 LEU A N 1
ATOM 1268 C CA . LEU A 1 188 ? -9.243 -8.632 1.160 1.00 98.31 188 LEU A CA 1
ATOM 1269 C C . LEU A 1 188 ? -8.905 -7.730 -0.043 1.00 98.31 188 LEU A C 1
ATOM 1271 O O . LEU A 1 188 ? -8.226 -6.719 0.116 1.00 98.31 188 LEU A O 1
ATOM 1275 N N . PRO A 1 189 ? -9.445 -8.042 -1.240 1.00 97.81 189 PRO A N 1
ATOM 1276 C CA . PRO A 1 189 ? -9.207 -7.265 -2.463 1.00 97.81 189 PRO A CA 1
ATOM 1277 C C . PRO A 1 189 ? -9.833 -5.859 -2.482 1.00 97.81 189 PRO A C 1
ATOM 1279 O O . PRO A 1 189 ? -9.815 -5.207 -3.518 1.00 97.81 189 PRO A O 1
ATOM 1282 N N . ASP A 1 190 ? -10.487 -5.435 -1.396 1.00 97.62 190 ASP A N 1
ATOM 1283 C CA . ASP A 1 190 ? -10.994 -4.068 -1.196 1.00 97.62 190 ASP A CA 1
ATOM 1284 C C . ASP A 1 190 ? -9.987 -3.185 -0.441 1.00 97.62 190 ASP A C 1
ATOM 1286 O O . ASP A 1 190 ? -10.373 -2.212 0.195 1.00 97.62 190 ASP A O 1
ATOM 1290 N N . VAL A 1 191 ? -8.720 -3.597 -0.447 1.00 98.44 191 VAL A N 1
ATOM 1291 C CA . VAL A 1 191 ? -7.549 -2.819 -0.056 1.00 98.44 191 VAL A CA 1
ATOM 1292 C C . VAL A 1 191 ? -6.786 -2.503 -1.334 1.00 98.44 191 VAL A C 1
ATOM 1294 O O . VAL A 1 191 ? -6.608 -3.385 -2.170 1.00 98.44 191 VAL A O 1
ATOM 1297 N N . GLU A 1 192 ? -6.304 -1.272 -1.482 1.00 97.62 192 GLU A N 1
ATOM 1298 C CA . GLU A 1 192 ? -5.598 -0.841 -2.691 1.00 97.62 192 GLU A CA 1
ATOM 1299 C C . GLU A 1 192 ? -4.080 -0.812 -2.511 1.00 97.62 192 GLU A C 1
ATOM 1301 O O . GLU A 1 192 ? -3.345 -0.961 -3.479 1.00 97.62 192 GLU A O 1
ATOM 1306 N N . ASN A 1 193 ? -3.568 -0.624 -1.297 1.00 98.12 193 ASN A N 1
ATOM 1307 C CA . ASN A 1 193 ? -2.143 -0.371 -1.104 1.00 98.12 193 ASN A CA 1
ATOM 1308 C C . ASN A 1 193 ? -1.546 -1.293 -0.041 1.00 98.12 193 ASN A C 1
ATOM 1310 O O . ASN A 1 193 ? -2.161 -1.570 0.992 1.00 98.12 193 ASN A O 1
ATOM 1314 N N . VAL A 1 194 ? -0.311 -1.735 -0.267 1.00 98.38 194 VAL A N 1
ATOM 1315 C CA . VAL A 1 194 ? 0.422 -2.612 0.653 1.00 98.38 194 VAL A CA 1
ATOM 1316 C C . VAL A 1 194 ? 1.847 -2.104 0.806 1.00 98.38 194 VAL A C 1
ATOM 1318 O O . VAL A 1 194 ? 2.549 -1.873 -0.175 1.00 98.38 194 VAL A O 1
ATOM 1321 N N . ALA A 1 195 ? 2.291 -1.965 2.051 1.00 96.25 195 ALA A N 1
ATOM 1322 C CA . ALA A 1 195 ? 3.671 -1.644 2.380 1.00 96.25 195 ALA A CA 1
ATOM 1323 C C . ALA A 1 195 ? 4.243 -2.694 3.333 1.00 96.25 195 ALA A C 1
ATOM 1325 O O . ALA A 1 195 ? 3.649 -2.987 4.378 1.00 96.25 195 ALA A O 1
ATOM 1326 N N . THR A 1 196 ? 5.405 -3.240 2.984 1.00 94.94 196 THR A N 1
ATOM 1327 C CA . THR A 1 196 ? 6.083 -4.276 3.763 1.00 94.94 196 THR A CA 1
ATOM 1328 C C . THR A 1 196 ? 7.376 -3.779 4.415 1.00 94.94 196 THR A C 1
ATOM 1330 O O . THR A 1 196 ? 7.677 -2.580 4.432 1.00 94.94 196 THR A O 1
ATOM 1333 N N . GLY A 1 197 ? 8.066 -4.691 5.102 1.00 90.75 197 GLY A N 1
ATOM 1334 C CA . GLY A 1 197 ? 9.266 -4.412 5.881 1.00 90.75 197 GLY A CA 1
ATOM 1335 C C . GLY A 1 197 ? 10.541 -4.566 5.072 1.00 90.75 197 GLY A C 1
ATOM 1336 O O . GLY A 1 197 ? 10.611 -4.203 3.915 1.00 90.75 197 GLY A O 1
ATOM 1337 N N . ARG A 1 198 ? 11.601 -5.050 5.721 1.00 89.56 198 ARG A N 1
ATOM 1338 C CA . ARG A 1 198 ? 12.910 -5.277 5.080 1.00 89.56 198 ARG A CA 1
ATOM 1339 C C . ARG A 1 198 ? 13.169 -6.756 4.773 1.00 89.56 198 ARG A C 1
ATOM 1341 O O . ARG A 1 198 ? 14.335 -7.170 4.706 1.00 89.56 198 ARG A O 1
ATOM 1348 N N . GLY A 1 199 ? 12.106 -7.559 4.790 1.00 91.44 199 GLY A N 1
ATOM 1349 C CA . GLY A 1 199 ? 12.133 -8.985 4.483 1.00 91.44 199 GLY A CA 1
ATOM 1350 C C . GLY A 1 199 ? 12.323 -9.212 2.989 1.00 91.44 199 GLY A C 1
ATOM 1351 O O . GLY A 1 199 ? 12.512 -8.269 2.238 1.00 91.44 199 GLY A O 1
ATOM 1352 N N . SER A 1 200 ? 12.364 -10.468 2.551 1.00 94.38 200 SER A N 1
ATOM 1353 C CA . SER A 1 200 ? 12.181 -10.780 1.129 1.00 94.38 200 SER A CA 1
ATOM 1354 C C . SER A 1 200 ? 10.695 -10.958 0.888 1.00 94.38 200 SER A C 1
ATOM 1356 O O . SER A 1 200 ? 10.153 -12.034 1.153 1.00 94.38 200 SER A O 1
ATOM 1358 N N . ASP A 1 201 ? 10.046 -9.893 0.442 1.00 96.44 201 ASP A N 1
ATOM 1359 C CA . ASP A 1 201 ? 8.595 -9.812 0.479 1.00 96.44 201 ASP A CA 1
ATOM 1360 C C . ASP A 1 201 ? 7.980 -10.166 -0.880 1.00 96.44 201 ASP A C 1
ATOM 1362 O O . ASP A 1 201 ? 8.559 -9.925 -1.937 1.00 96.44 201 ASP A O 1
ATOM 1366 N N . VAL A 1 202 ? 6.800 -10.776 -0.871 1.00 98.12 202 VAL A N 1
ATOM 1367 C CA . VAL A 1 202 ? 5.985 -11.011 -2.066 1.00 98.12 202 VAL A CA 1
ATOM 1368 C C . VAL A 1 202 ? 4.687 -10.251 -1.888 1.00 98.12 202 VAL A C 1
ATOM 1370 O O . VAL A 1 202 ? 3.948 -10.517 -0.942 1.00 98.12 202 VAL A O 1
ATOM 1373 N N . VAL A 1 203 ? 4.416 -9.323 -2.796 1.00 98.69 203 VAL A N 1
ATOM 1374 C CA . VAL A 1 203 ? 3.211 -8.500 -2.785 1.00 98.69 203 VAL A CA 1
ATOM 1375 C C . VAL A 1 203 ? 2.570 -8.554 -4.163 1.00 98.69 203 VAL A C 1
ATOM 1377 O O . VAL A 1 203 ? 3.185 -8.165 -5.154 1.00 98.69 203 VAL A O 1
ATOM 1380 N N . VAL A 1 204 ? 1.333 -9.033 -4.223 1.00 98.75 204 VAL A N 1
ATOM 1381 C CA . VAL A 1 204 ? 0.522 -9.040 -5.443 1.00 98.75 204 VAL A CA 1
ATOM 1382 C C . VAL A 1 204 ? -0.705 -8.172 -5.215 1.00 98.75 204 VAL A C 1
ATOM 1384 O O . VAL A 1 204 ? -1.453 -8.388 -4.255 1.00 98.75 204 VAL A O 1
ATOM 1387 N N . GLY A 1 205 ? -0.880 -7.197 -6.101 1.00 98.56 205 GLY A N 1
ATOM 1388 C CA . GLY A 1 205 ? -2.006 -6.284 -6.142 1.00 98.56 205 GLY A CA 1
ATOM 1389 C C . GLY A 1 205 ? -3.313 -6.943 -6.586 1.00 98.56 205 GLY A C 1
ATOM 1390 O O . GLY A 1 205 ? -3.568 -8.137 -6.413 1.00 98.56 205 GLY A O 1
ATOM 1391 N N . THR A 1 206 ? -4.168 -6.118 -7.163 1.00 98.38 206 THR A N 1
ATOM 1392 C CA . THR A 1 206 ? -5.496 -6.424 -7.687 1.00 98.38 206 THR A CA 1
ATOM 1393 C C . THR A 1 206 ? -5.543 -6.070 -9.174 1.00 98.38 206 THR A C 1
ATOM 1395 O O . THR A 1 206 ? -4.557 -5.670 -9.752 1.00 98.38 206 THR A O 1
ATOM 1398 N N . ALA A 1 207 ? -6.703 -6.186 -9.822 1.00 97.56 207 ALA A N 1
ATOM 1399 C CA . ALA A 1 207 ? -6.877 -5.687 -11.194 1.00 97.56 207 ALA A CA 1
ATOM 1400 C C . ALA A 1 207 ? -7.253 -4.185 -11.260 1.00 97.56 207 ALA A C 1
ATOM 1402 O O . ALA A 1 207 ? -7.869 -3.733 -12.230 1.00 97.56 207 ALA A O 1
ATOM 1403 N N . GLY A 1 208 ? -7.049 -3.446 -10.172 1.00 97.88 208 GLY A N 1
ATOM 1404 C CA . GLY A 1 208 ? -7.280 -2.009 -10.085 1.00 97.88 208 GLY A CA 1
ATOM 1405 C C . GLY A 1 208 ? -6.030 -1.309 -9.555 1.00 97.88 208 GLY A C 1
ATOM 1406 O O . GLY A 1 208 ? -5.121 -1.994 -9.124 1.00 97.88 208 GLY A O 1
ATOM 1407 N N . PRO A 1 209 ? -6.002 0.035 -9.530 1.00 98.38 209 PRO A N 1
ATOM 1408 C CA . PRO A 1 209 ? -4.805 0.786 -9.157 1.00 98.38 209 PRO A CA 1
ATOM 1409 C C . PRO A 1 209 ? -4.312 0.444 -7.750 1.00 98.38 209 PRO A C 1
ATOM 1411 O O . PRO A 1 209 ? -5.069 0.590 -6.783 1.00 98.38 209 PRO A O 1
ATOM 1414 N N . ASN A 1 210 ? -3.045 0.064 -7.639 1.00 98.75 210 ASN A N 1
ATOM 1415 C CA . ASN A 1 210 ? -2.397 -0.298 -6.392 1.00 98.75 210 ASN A CA 1
ATOM 1416 C C . ASN A 1 210 ? -1.108 0.499 -6.149 1.00 98.75 210 ASN A C 1
ATOM 1418 O O . ASN A 1 210 ? -0.334 0.754 -7.067 1.00 98.75 210 ASN A O 1
ATOM 1422 N N . ALA A 1 211 ? -0.825 0.838 -4.889 1.00 98.38 211 ALA A N 1
ATOM 1423 C CA . ALA A 1 211 ? 0.502 1.286 -4.463 1.00 98.38 211 ALA A CA 1
ATOM 1424 C C . ALA A 1 211 ? 1.179 0.199 -3.619 1.00 98.38 211 ALA A C 1
ATOM 1426 O O . ALA A 1 211 ? 0.753 -0.099 -2.498 1.00 98.38 211 ALA A O 1
ATOM 1427 N N . LEU A 1 212 ? 2.238 -0.402 -4.159 1.00 98.38 212 LEU A N 1
ATOM 1428 C CA . LEU A 1 212 ? 2.940 -1.540 -3.575 1.00 98.38 212 LEU A CA 1
ATOM 1429 C C . LEU A 1 212 ? 4.372 -1.148 -3.211 1.00 98.38 212 LEU A C 1
ATOM 1431 O O . LEU A 1 212 ? 5.150 -0.702 -4.056 1.00 98.38 212 LEU A O 1
ATOM 1435 N N . SER A 1 213 ? 4.749 -1.355 -1.952 1.00 95.38 213 SER A N 1
ATOM 1436 C CA . SER A 1 213 ? 6.110 -1.116 -1.479 1.00 95.38 213 SER A CA 1
ATOM 1437 C C . SER A 1 213 ? 6.694 -2.352 -0.812 1.00 95.38 213 SER A C 1
ATOM 1439 O O . SER A 1 213 ? 6.151 -2.826 0.184 1.00 95.38 213 SER A O 1
ATOM 1441 N N . GLY A 1 214 ? 7.852 -2.793 -1.311 1.00 91.62 214 GLY A N 1
ATOM 1442 C CA . GLY A 1 214 ? 8.713 -3.799 -0.672 1.00 91.62 214 GLY A CA 1
ATOM 1443 C C . GLY A 1 214 ? 9.521 -3.260 0.521 1.00 91.62 214 GLY A C 1
ATOM 1444 O O . GLY A 1 214 ? 10.480 -3.888 0.943 1.00 91.62 214 GLY A O 1
ATOM 1445 N N . GLY A 1 215 ? 9.185 -2.061 1.016 1.00 84.19 215 GLY A N 1
ATOM 1446 C CA . GLY A 1 215 ? 9.864 -1.390 2.123 1.00 84.19 215 GLY A CA 1
ATOM 1447 C C . GLY A 1 215 ? 11.101 -0.571 1.731 1.00 84.19 215 GLY A C 1
ATOM 1448 O O . GLY A 1 215 ? 11.817 -0.847 0.770 1.00 84.19 215 GLY A O 1
ATOM 1449 N N . GLU A 1 216 ? 11.364 0.494 2.502 1.00 67.06 216 GLU A N 1
ATOM 1450 C CA . GLU A 1 216 ? 12.490 1.404 2.256 1.00 67.06 216 GLU A CA 1
ATOM 1451 C C . GLU A 1 216 ? 13.777 0.991 3.001 1.00 67.06 216 GLU A C 1
ATOM 1453 O O . GLU A 1 216 ? 13.849 0.882 4.234 1.00 67.06 216 GLU A O 1
ATOM 1458 N N . GLU A 1 217 ? 14.863 0.859 2.243 1.00 63.69 217 GLU A N 1
ATOM 1459 C CA . GLU A 1 217 ? 16.185 0.425 2.703 1.00 63.69 217 GLU A CA 1
ATOM 1460 C C . GLU A 1 217 ? 17.027 1.595 3.262 1.00 63.69 217 GLU A C 1
ATOM 1462 O O . GLU A 1 217 ? 18.104 1.920 2.766 1.00 63.69 217 GLU A O 1
ATOM 1467 N N . TYR A 1 218 ? 16.580 2.259 4.332 1.00 54.75 218 TYR A N 1
ATOM 1468 C CA . TYR A 1 218 ? 17.290 3.431 4.889 1.00 54.75 218 TYR A CA 1
ATOM 1469 C C . TYR A 1 218 ? 18.638 3.150 5.597 1.00 54.75 218 TYR A C 1
ATOM 1471 O O . TYR A 1 218 ? 19.238 4.081 6.139 1.00 54.75 218 TYR A O 1
ATOM 1479 N N . ALA A 1 219 ? 19.147 1.912 5.659 1.00 50.69 219 ALA A N 1
ATOM 1480 C CA . ALA A 1 219 ? 20.323 1.605 6.484 1.00 50.69 219 ALA A CA 1
ATOM 1481 C C . ALA A 1 219 ? 21.298 0.572 5.884 1.00 50.69 219 ALA A C 1
ATOM 1483 O O . ALA A 1 219 ? 21.150 -0.623 6.100 1.00 50.69 219 ALA A O 1
ATOM 1484 N N . GLU A 1 220 ? 22.360 1.084 5.245 1.00 55.66 220 GLU A N 1
ATOM 1485 C CA . GLU A 1 220 ? 23.731 0.537 5.065 1.00 55.66 220 GLU A CA 1
ATOM 1486 C C . GLU A 1 220 ? 23.932 -0.862 4.434 1.00 55.66 220 GLU A C 1
ATOM 1488 O O . GLU A 1 220 ? 25.058 -1.194 4.059 1.00 55.66 220 GLU A O 1
ATOM 1493 N N . ALA A 1 221 ? 22.897 -1.676 4.251 1.00 56.34 221 ALA A N 1
ATOM 1494 C CA . ALA A 1 221 ? 22.933 -2.859 3.401 1.00 56.34 221 ALA A CA 1
ATOM 1495 C C . ALA A 1 221 ? 21.504 -3.213 2.974 1.00 56.34 221 ALA A C 1
ATOM 1497 O O . ALA A 1 221 ? 20.651 -3.352 3.850 1.00 56.34 221 ALA A O 1
ATOM 1498 N N . PRO A 1 222 ? 21.240 -3.396 1.674 1.00 58.25 222 PRO A N 1
ATOM 1499 C CA . PRO A 1 222 ? 19.915 -3.787 1.234 1.00 58.25 222 PRO A CA 1
ATOM 1500 C C . PRO A 1 222 ? 19.642 -5.230 1.690 1.00 58.25 222 PRO A C 1
ATOM 1502 O O . PRO A 1 222 ? 20.371 -6.166 1.325 1.00 58.25 222 PRO A O 1
ATOM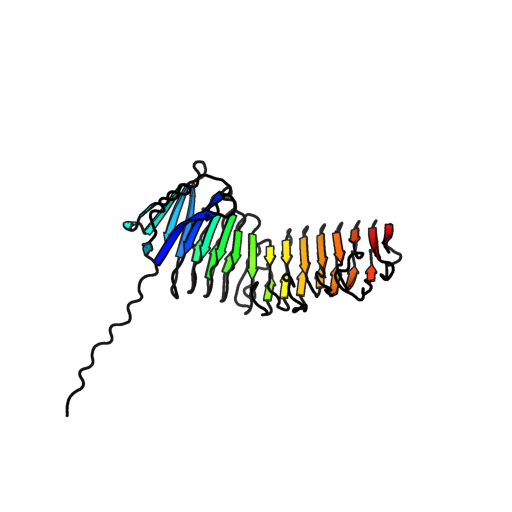 1505 N N . THR A 1 223 ? 18.649 -5.397 2.561 1.00 73.06 223 THR A N 1
ATOM 1506 C CA . THR A 1 223 ? 18.147 -6.696 3.026 1.00 73.06 223 THR A CA 1
ATOM 1507 C C . THR A 1 223 ? 16.786 -6.918 2.398 1.00 73.06 223 THR A C 1
ATOM 1509 O O . THR A 1 223 ? 16.026 -5.966 2.320 1.00 73.06 223 THR A O 1
ATOM 1512 N N . GLY A 1 224 ? 16.511 -8.148 1.969 1.00 86.69 224 GLY A N 1
ATOM 1513 C CA . GLY A 1 224 ? 15.319 -8.445 1.182 1.00 86.69 224 GLY A CA 1
ATOM 1514 C C . GLY A 1 224 ? 15.614 -8.579 -0.306 1.00 86.69 224 GLY A C 1
ATOM 1515 O O . GLY A 1 224 ? 16.559 -7.985 -0.837 1.00 86.69 224 GLY A O 1
ATOM 1516 N N . ILE A 1 225 ? 14.881 -9.470 -0.960 1.00 92.94 225 ILE A N 1
ATOM 1517 C CA . ILE A 1 225 ? 14.708 -9.493 -2.410 1.00 92.94 225 ILE A CA 1
ATOM 1518 C C . ILE A 1 225 ? 13.208 -9.616 -2.611 1.00 92.94 225 ILE A C 1
ATOM 1520 O O . ILE A 1 225 ? 12.654 -10.689 -2.373 1.00 92.94 225 ILE A O 1
ATOM 1524 N N . ASP A 1 226 ? 12.597 -8.532 -3.050 1.00 95.31 226 ASP A N 1
ATOM 1525 C CA . ASP A 1 226 ? 11.153 -8.404 -3.110 1.00 95.31 226 ASP A CA 1
ATOM 1526 C C . ASP A 1 226 ? 10.615 -8.850 -4.466 1.00 95.31 226 ASP A C 1
ATOM 1528 O O . ASP A 1 226 ? 11.316 -8.861 -5.485 1.00 95.31 226 ASP A O 1
ATOM 1532 N N . HIS A 1 227 ? 9.350 -9.231 -4.485 1.00 98.06 227 HIS A N 1
ATOM 1533 C CA . HIS A 1 227 ? 8.595 -9.497 -5.690 1.00 98.06 227 HIS A CA 1
ATOM 1534 C C . HIS A 1 227 ? 7.273 -8.744 -5.615 1.00 98.06 227 HIS A C 1
ATOM 1536 O O . HIS A 1 227 ? 6.416 -9.089 -4.806 1.00 98.06 227 HIS A O 1
ATOM 1542 N N . LEU A 1 228 ? 7.132 -7.721 -6.452 1.00 98.62 228 LEU A N 1
ATOM 1543 C CA . LEU A 1 228 ? 5.931 -6.904 -6.562 1.00 98.62 228 LEU A CA 1
ATOM 1544 C C . LEU A 1 228 ? 5.263 -7.163 -7.918 1.00 98.62 228 LEU A C 1
ATOM 1546 O O . LEU A 1 228 ? 5.923 -7.047 -8.954 1.00 98.62 228 LEU A O 1
ATOM 1550 N N . GLU A 1 229 ? 3.975 -7.492 -7.910 1.00 98.81 229 GLU A N 1
ATOM 1551 C CA . GLU A 1 229 ? 3.140 -7.642 -9.110 1.00 98.81 229 GLU A CA 1
ATOM 1552 C C . GLU A 1 229 ? 1.916 -6.718 -8.999 1.00 98.81 229 GLU A C 1
ATOM 1554 O O . GLU A 1 229 ? 1.116 -6.890 -8.079 1.00 98.81 229 GLU A O 1
ATOM 1559 N N . GLY A 1 230 ? 1.780 -5.751 -9.913 1.00 98.62 230 GLY A N 1
ATOM 1560 C CA . GLY A 1 230 ? 0.647 -4.817 -9.986 1.00 98.62 230 GLY A CA 1
ATOM 1561 C C . GLY A 1 230 ? -0.619 -5.462 -10.560 1.00 98.62 230 GLY A C 1
ATOM 1562 O O . GLY A 1 230 ? -1.640 -5.506 -9.883 1.00 98.62 230 GLY A O 1
ATOM 1563 N N . LEU A 1 231 ? -0.465 -6.171 -11.687 1.00 98.62 231 LEU A N 1
ATOM 1564 C CA . LEU A 1 231 ? -1.487 -6.872 -12.485 1.00 98.62 231 LEU A CA 1
ATOM 1565 C C . LEU A 1 231 ? -2.159 -5.986 -13.540 1.00 98.62 231 LEU A C 1
ATOM 1567 O O . LEU A 1 231 ? -1.557 -5.781 -14.581 1.00 98.62 231 LEU A O 1
ATOM 1571 N N . ASP A 1 232 ? -3.416 -5.584 -13.353 1.00 98.38 232 ASP A N 1
ATOM 1572 C CA . ASP A 1 232 ? -4.090 -4.643 -14.255 1.00 98.38 232 ASP A CA 1
ATOM 1573 C C . ASP A 1 232 ? -4.319 -3.350 -13.455 1.00 98.38 232 ASP A C 1
ATOM 1575 O O . ASP A 1 232 ? -4.656 -3.428 -12.277 1.00 98.38 232 ASP A O 1
ATOM 1579 N N . GLY A 1 233 ? -4.318 -2.185 -14.096 1.00 98.44 233 GLY A N 1
ATOM 1580 C CA . GLY A 1 233 ? -4.513 -0.900 -13.422 1.00 98.44 233 GLY A CA 1
ATOM 1581 C C . GLY A 1 233 ? -3.277 -0.017 -13.525 1.00 98.44 233 GLY A C 1
ATOM 1582 O O . GLY A 1 233 ? -2.236 -0.458 -13.969 1.00 98.44 233 GLY A O 1
ATOM 1583 N N . ASP A 1 234 ? -3.421 1.262 -13.173 1.00 98.81 234 ASP A N 1
ATOM 1584 C CA . ASP A 1 234 ? -2.280 2.182 -13.155 1.00 98.81 234 ASP A CA 1
ATOM 1585 C C . ASP A 1 234 ? -1.622 2.102 -11.769 1.00 98.81 234 ASP A C 1
ATOM 1587 O O . ASP A 1 234 ? -2.122 2.715 -10.815 1.00 98.81 234 ASP A O 1
ATOM 1591 N N . ASP A 1 235 ? -0.521 1.370 -11.652 1.00 98.81 235 ASP A N 1
ATOM 1592 C CA . ASP A 1 235 ? 0.078 1.017 -10.369 1.00 98.81 235 ASP A CA 1
ATOM 1593 C C . ASP A 1 235 ? 1.298 1.878 -10.001 1.00 98.81 235 ASP A C 1
ATOM 1595 O O . ASP A 1 235 ? 1.952 2.517 -10.831 1.00 98.81 235 ASP A O 1
ATOM 1599 N N . GLU A 1 236 ? 1.628 1.915 -8.710 1.00 98.69 236 GLU A N 1
ATOM 1600 C CA . GLU A 1 236 ? 2.843 2.522 -8.166 1.00 98.69 236 GLU A CA 1
ATOM 1601 C C . GLU A 1 236 ? 3.635 1.476 -7.375 1.00 98.69 236 GLU A C 1
ATOM 1603 O O . GLU A 1 236 ? 3.284 1.123 -6.252 1.00 98.69 236 GLU A O 1
ATOM 1608 N N . LEU A 1 237 ? 4.717 0.966 -7.962 1.00 98.19 237 LEU A N 1
ATOM 1609 C CA . LEU A 1 237 ? 5.554 -0.088 -7.394 1.00 98.19 237 LEU A CA 1
ATOM 1610 C C . LEU A 1 237 ? 6.914 0.483 -6.995 1.00 98.19 237 LEU A C 1
ATOM 1612 O O . LEU A 1 237 ? 7.644 1.019 -7.830 1.00 98.19 237 LEU A O 1
ATOM 1616 N N . SER A 1 238 ? 7.294 0.311 -5.730 1.00 94.81 238 SER A N 1
ATOM 1617 C CA . SER A 1 238 ? 8.598 0.739 -5.218 1.00 94.81 238 SER A CA 1
ATOM 1618 C C . SER A 1 238 ? 9.309 -0.381 -4.467 1.00 94.81 238 SER A C 1
ATOM 1620 O O . SER A 1 238 ? 8.770 -0.954 -3.518 1.00 94.81 238 SER A O 1
ATOM 1622 N N . LEU A 1 239 ? 10.542 -0.683 -4.874 1.00 92.00 239 LEU A N 1
ATOM 1623 C CA . LEU A 1 239 ? 11.381 -1.678 -4.210 1.00 92.00 239 LEU A CA 1
ATOM 1624 C C . LEU A 1 239 ? 12.843 -1.257 -4.128 1.00 92.00 239 LEU A C 1
ATOM 1626 O O . LEU A 1 239 ? 13.367 -0.474 -4.925 1.00 92.00 239 LEU A O 1
ATOM 1630 N N . GLY A 1 240 ? 13.539 -1.840 -3.162 1.00 89.00 240 GLY A N 1
ATOM 1631 C CA . GLY A 1 240 ? 14.984 -1.748 -3.073 1.00 89.00 240 GLY A CA 1
ATOM 1632 C C . GLY A 1 240 ? 15.675 -2.731 -4.011 1.00 89.00 240 GLY A C 1
ATOM 1633 O O . GLY A 1 240 ? 16.408 -2.355 -4.935 1.00 89.00 240 GLY A O 1
ATOM 1634 N N . ARG A 1 241 ? 15.417 -4.026 -3.815 1.00 89.88 241 ARG A N 1
ATOM 1635 C CA . ARG A 1 241 ? 15.972 -5.115 -4.627 1.00 89.88 241 ARG A CA 1
ATOM 1636 C C . ARG A 1 241 ? 14.903 -6.119 -4.995 1.00 89.88 241 ARG A C 1
ATOM 1638 O O . ARG A 1 241 ? 14.060 -6.431 -4.177 1.00 89.88 241 ARG A O 1
ATOM 1645 N N . GLY A 1 242 ? 15.026 -6.715 -6.177 1.00 93.94 242 GLY A N 1
ATOM 1646 C CA . GLY A 1 242 ? 14.149 -7.808 -6.589 1.00 93.94 242 GLY A CA 1
ATOM 1647 C C . GLY A 1 242 ? 13.457 -7.559 -7.914 1.00 93.94 242 GLY A C 1
ATOM 1648 O O . GLY A 1 242 ? 14.116 -7.151 -8.867 1.00 93.94 242 GLY A O 1
ATOM 1649 N N . VAL A 1 243 ? 12.180 -7.898 -8.012 1.00 97.62 243 VAL A N 1
ATOM 1650 C CA . VAL A 1 243 ? 11.412 -7.835 -9.256 1.00 97.62 243 VAL A CA 1
ATOM 1651 C C . VAL A 1 243 ? 10.158 -7.008 -9.023 1.00 97.62 243 VAL A C 1
ATOM 1653 O O . VAL A 1 243 ? 9.389 -7.322 -8.123 1.00 97.62 243 VAL A O 1
ATOM 1656 N N . ALA A 1 244 ? 9.957 -5.980 -9.841 1.00 98.31 244 ALA A N 1
ATOM 1657 C CA . ALA A 1 244 ? 8.687 -5.272 -9.952 1.00 98.31 244 ALA A CA 1
ATOM 1658 C C . ALA A 1 244 ? 8.139 -5.502 -11.357 1.00 98.31 244 ALA A C 1
ATOM 1660 O O . ALA A 1 244 ? 8.876 -5.336 -12.333 1.00 98.31 244 ALA A O 1
ATOM 1661 N N . ASN A 1 245 ? 6.872 -5.883 -11.441 1.00 98.81 245 ASN A N 1
ATOM 1662 C CA . ASN A 1 245 ? 6.129 -6.013 -12.684 1.00 98.81 245 ASN A CA 1
ATOM 1663 C C . ASN A 1 245 ? 4.830 -5.216 -12.560 1.00 98.81 245 ASN A C 1
ATOM 1665 O O . ASN A 1 245 ? 4.002 -5.588 -11.730 1.00 98.81 245 ASN A O 1
ATOM 1669 N N . GLY A 1 246 ? 4.692 -4.140 -13.336 1.00 98.69 246 GLY A N 1
ATOM 1670 C CA . GLY A 1 246 ? 3.488 -3.306 -13.357 1.00 98.69 246 GLY A CA 1
ATOM 1671 C C . GLY A 1 246 ? 2.305 -4.099 -13.901 1.00 98.69 246 GLY A C 1
ATOM 1672 O O . GLY A 1 246 ? 1.437 -4.515 -13.142 1.00 98.69 246 GLY A O 1
ATOM 1673 N N . GLY A 1 247 ? 2.401 -4.522 -15.158 1.00 98.81 247 GLY A N 1
ATOM 1674 C CA . GLY A 1 247 ? 1.395 -5.354 -15.807 1.00 98.81 247 GLY A CA 1
ATOM 1675 C C . GLY A 1 247 ? 0.657 -4.570 -16.887 1.00 98.81 247 GLY A C 1
ATOM 1676 O O . GLY A 1 247 ? 1.305 -4.008 -17.754 1.00 98.81 247 GLY A O 1
ATOM 1677 N N . ASP A 1 248 ? -0.669 -4.624 -16.948 1.00 98.75 248 ASP A N 1
ATOM 1678 C CA . ASP A 1 248 ? -1.458 -3.832 -17.897 1.00 98.75 248 ASP A CA 1
ATOM 1679 C C . ASP A 1 248 ? -1.882 -2.501 -17.242 1.00 98.75 248 ASP A C 1
ATOM 1681 O O . ASP A 1 248 ? -2.694 -2.513 -16.327 1.00 98.75 248 ASP A O 1
ATOM 1685 N N . GLY A 1 249 ? -1.493 -1.352 -17.785 1.00 98.69 249 GLY A N 1
ATOM 1686 C CA . GLY A 1 249 ? -1.855 -0.025 -17.279 1.00 98.69 249 GLY A CA 1
ATOM 1687 C C . GLY A 1 249 ? -0.707 0.969 -17.415 1.00 98.69 249 GLY A C 1
ATOM 1688 O O . GLY A 1 249 ? 0.349 0.623 -17.923 1.00 98.69 249 GLY A O 1
ATOM 1689 N N . ASP A 1 250 ? -0.931 2.235 -17.057 1.00 98.88 250 ASP A N 1
ATOM 1690 C CA . ASP A 1 250 ? 0.125 3.255 -17.100 1.00 98.88 250 ASP A CA 1
ATOM 1691 C C . ASP A 1 250 ? 0.866 3.302 -15.747 1.00 98.88 250 ASP A C 1
ATOM 1693 O O . ASP A 1 250 ? 0.529 4.103 -14.858 1.00 98.88 250 ASP A O 1
ATOM 1697 N N . ASP A 1 251 ? 1.908 2.487 -15.599 1.00 98.88 251 ASP A N 1
ATOM 1698 C CA . ASP A 1 251 ? 2.525 2.196 -14.306 1.00 98.88 251 ASP A CA 1
ATOM 1699 C C . ASP A 1 251 ? 3.661 3.153 -13.917 1.00 98.88 251 ASP A C 1
ATOM 1701 O O . ASP A 1 251 ? 4.300 3.842 -14.724 1.00 98.88 251 ASP A O 1
ATOM 1705 N N . ARG A 1 252 ? 3.951 3.208 -12.616 1.00 98.69 252 ARG A N 1
ATOM 1706 C CA . ARG A 1 252 ? 5.115 3.883 -12.029 1.00 98.69 252 ARG A CA 1
ATOM 1707 C C . ARG A 1 252 ? 5.956 2.881 -11.266 1.00 98.69 252 ARG A C 1
ATOM 1709 O O . ARG A 1 252 ? 5.563 2.433 -10.198 1.00 98.69 252 ARG A O 1
ATOM 1716 N N . LEU A 1 253 ? 7.148 2.591 -11.775 1.00 98.12 253 LEU A N 1
ATOM 1717 C CA . LEU A 1 253 ? 8.090 1.678 -11.136 1.00 98.12 253 LEU A CA 1
ATOM 1718 C C . LEU A 1 253 ? 9.316 2.443 -10.645 1.00 98.12 253 LEU A C 1
ATOM 1720 O O . LEU A 1 253 ? 9.989 3.121 -11.423 1.00 98.12 253 LEU A O 1
ATOM 1724 N N . GLU A 1 254 ? 9.652 2.288 -9.370 1.00 93.94 254 GLU A N 1
ATOM 1725 C CA . GLU A 1 254 ? 10.861 2.836 -8.764 1.00 93.94 254 GLU A CA 1
ATOM 1726 C C . GLU A 1 254 ? 11.701 1.726 -8.123 1.00 93.94 254 GLU A C 1
ATOM 1728 O O . GLU A 1 254 ? 11.273 1.026 -7.209 1.00 93.94 254 GLU A O 1
ATOM 1733 N N . GLY A 1 255 ? 12.930 1.567 -8.609 1.00 89.62 255 GLY A N 1
ATOM 1734 C CA . GLY A 1 255 ? 13.897 0.618 -8.071 1.00 89.62 255 GLY A CA 1
ATOM 1735 C C . GLY A 1 255 ? 15.106 1.320 -7.465 1.00 89.62 255 GLY A C 1
ATOM 1736 O O . GLY A 1 255 ? 15.721 2.142 -8.133 1.00 89.62 255 GLY A O 1
ATOM 1737 N N . GLY A 1 256 ? 15.501 0.931 -6.251 1.00 75.00 256 GLY A N 1
ATOM 1738 C CA . GLY A 1 256 ? 16.888 0.952 -5.769 1.00 75.00 256 GLY A CA 1
ATOM 1739 C C . GLY A 1 256 ? 17.487 2.260 -5.247 1.00 75.00 256 GLY A C 1
ATOM 1740 O O . GLY A 1 256 ? 18.619 2.648 -5.581 1.00 75.00 256 GLY A O 1
ATOM 1741 N N . PHE A 1 257 ? 16.836 2.863 -4.256 1.00 68.94 257 PHE A N 1
ATOM 1742 C CA . PHE A 1 257 ? 17.563 3.728 -3.325 1.00 68.94 257 PHE A CA 1
ATOM 1743 C C . PHE A 1 257 ? 18.827 3.022 -2.781 1.00 68.94 257 PHE A C 1
ATOM 1745 O O . PHE A 1 257 ? 18.864 1.815 -2.577 1.00 68.94 257 PHE A O 1
ATOM 1752 N N . PHE A 1 258 ? 19.923 3.768 -2.604 1.00 70.81 258 PHE A N 1
ATOM 1753 C CA . PHE A 1 258 ? 21.177 3.261 -2.012 1.00 70.81 258 PHE A CA 1
ATOM 1754 C C . PHE A 1 258 ? 21.849 2.060 -2.714 1.00 70.81 258 PHE A C 1
ATOM 1756 O O . PHE A 1 258 ? 22.663 1.367 -2.101 1.00 70.81 258 PHE A O 1
ATOM 1763 N N . GLY A 1 259 ? 21.627 1.868 -4.018 1.00 72.50 259 GLY A N 1
ATOM 1764 C CA . GLY A 1 259 ? 22.344 0.841 -4.787 1.00 72.50 259 GLY A CA 1
ATOM 1765 C C . GLY A 1 259 ? 21.618 -0.488 -4.901 1.00 72.50 259 GLY A C 1
ATOM 1766 O O . GLY A 1 259 ? 22.276 -1.526 -5.029 1.00 72.50 259 GLY A O 1
ATOM 1767 N N . GLY A 1 260 ? 20.289 -0.435 -4.876 1.00 83.44 260 GLY A N 1
ATOM 1768 C CA . GLY A 1 260 ? 19.425 -1.553 -5.199 1.00 83.44 260 GLY A CA 1
ATOM 1769 C C . GLY A 1 260 ? 19.711 -2.178 -6.564 1.00 83.44 260 GLY A C 1
ATOM 1770 O O . GLY A 1 260 ? 20.457 -1.656 -7.405 1.00 83.44 260 GLY A O 1
ATOM 1771 N N . SER A 1 261 ? 19.149 -3.364 -6.758 1.00 89.25 261 SER A N 1
ATOM 1772 C CA . SER A 1 261 ? 19.363 -4.153 -7.966 1.00 89.25 261 SER A CA 1
ATOM 1773 C C . SER A 1 261 ? 18.217 -5.109 -8.210 1.00 89.25 261 SER A C 1
ATOM 1775 O O . SER A 1 261 ? 17.687 -5.682 -7.256 1.00 89.25 261 SER A O 1
ATOM 1777 N N . GLY A 1 262 ? 17.889 -5.339 -9.474 1.00 93.25 262 GLY A N 1
ATOM 1778 C CA . GLY A 1 262 ? 16.710 -6.123 -9.780 1.00 93.25 262 GLY A CA 1
ATOM 1779 C C . GLY A 1 262 ? 16.283 -6.100 -11.234 1.00 93.25 262 GLY A C 1
ATOM 1780 O O . GLY A 1 262 ? 17.076 -5.823 -12.138 1.00 93.25 262 GLY A O 1
ATOM 1781 N N . VAL A 1 263 ? 15.007 -6.397 -11.428 1.00 97.44 263 VAL A N 1
ATOM 1782 C CA . VAL A 1 263 ? 14.305 -6.332 -12.702 1.00 97.44 263 VAL A CA 1
ATOM 1783 C C . VAL A 1 263 ? 13.097 -5.418 -12.528 1.00 97.44 263 VAL A C 1
ATOM 1785 O O . VAL A 1 263 ? 12.343 -5.585 -11.574 1.00 97.44 263 VAL A O 1
ATOM 1788 N N . LEU A 1 264 ? 12.935 -4.463 -13.434 1.00 98.25 264 LEU A N 1
ATOM 1789 C CA . LEU A 1 264 ? 11.735 -3.640 -13.547 1.00 98.25 264 LEU A CA 1
ATOM 1790 C C . LEU A 1 264 ? 11.080 -3.982 -14.884 1.00 98.25 264 LEU A C 1
ATOM 1792 O O . LEU A 1 264 ? 11.737 -3.881 -15.923 1.00 98.25 264 LEU A O 1
ATOM 1796 N N . ILE A 1 265 ? 9.833 -4.430 -14.836 1.00 98.88 265 ILE A N 1
ATOM 1797 C CA . ILE A 1 265 ? 9.018 -4.773 -15.999 1.00 98.88 265 ILE A CA 1
ATOM 1798 C C . ILE A 1 265 ? 7.834 -3.811 -15.984 1.00 98.88 265 ILE A C 1
ATOM 1800 O O . ILE A 1 265 ? 7.051 -3.872 -15.043 1.00 98.88 265 ILE A O 1
ATOM 1804 N N . GLY A 1 266 ? 7.746 -2.905 -16.959 1.00 98.69 266 GLY A N 1
ATOM 1805 C CA . GLY A 1 266 ? 6.605 -1.989 -17.069 1.00 98.69 266 GLY A CA 1
ATOM 1806 C C . GLY A 1 266 ? 5.347 -2.786 -17.385 1.00 98.69 266 GLY A C 1
ATOM 1807 O O . GLY A 1 266 ? 4.521 -3.022 -16.513 1.00 98.69 266 GLY A O 1
ATOM 1808 N N . GLY A 1 267 ? 5.339 -3.397 -18.566 1.00 98.75 267 GLY A N 1
ATOM 1809 C CA . GLY A 1 267 ? 4.233 -4.206 -19.041 1.00 98.75 267 GLY A CA 1
ATOM 1810 C C . GLY A 1 267 ? 3.557 -3.503 -20.208 1.00 98.75 267 GLY A C 1
ATOM 1811 O O . GLY A 1 267 ? 4.243 -3.033 -21.108 1.00 98.75 267 GLY A O 1
ATOM 1812 N N . ALA A 1 268 ? 2.234 -3.556 -20.303 1.00 98.75 268 ALA A N 1
ATOM 1813 C CA . ALA A 1 268 ? 1.496 -2.909 -21.373 1.00 98.75 268 ALA A CA 1
ATOM 1814 C C . ALA A 1 268 ? 0.880 -1.592 -20.909 1.00 98.75 268 ALA A C 1
ATOM 1816 O O . ALA A 1 268 ? -0.050 -1.609 -20.121 1.00 98.75 268 ALA A O 1
ATOM 1817 N N . GLY A 1 269 ? 1.249 -0.484 -21.538 1.00 98.69 269 GLY A N 1
ATOM 1818 C CA . GLY A 1 269 ? 0.759 0.848 -21.185 1.00 98.69 269 GLY A CA 1
ATOM 1819 C C . GLY A 1 269 ? 1.898 1.853 -21.209 1.00 98.69 269 GLY A C 1
ATOM 1820 O O . GLY A 1 269 ? 2.990 1.520 -21.635 1.00 98.69 269 GLY A O 1
ATOM 1821 N N . ALA A 1 270 ? 1.627 3.121 -20.913 1.00 98.81 270 ALA A N 1
ATOM 1822 C CA . ALA A 1 270 ? 2.641 4.172 -20.980 1.00 98.81 270 ALA A CA 1
ATOM 1823 C C . ALA A 1 270 ? 3.342 4.341 -19.627 1.00 98.81 270 ALA A C 1
ATOM 1825 O O . ALA A 1 270 ? 2.951 5.182 -18.803 1.00 98.81 270 ALA A O 1
ATOM 1826 N N . ASP A 1 271 ? 4.424 3.597 -19.436 1.00 98.88 271 ASP A N 1
ATOM 1827 C CA . ASP A 1 271 ? 5.038 3.407 -18.130 1.00 98.88 271 ASP A CA 1
ATOM 1828 C C . ASP A 1 271 ? 6.087 4.465 -17.792 1.00 98.88 271 ASP A C 1
ATOM 1830 O O . ASP A 1 271 ? 6.724 5.114 -18.635 1.00 98.88 271 ASP A O 1
ATOM 1834 N N . ARG A 1 272 ? 6.302 4.656 -16.492 1.00 98.69 272 ARG A N 1
ATOM 1835 C CA . ARG A 1 272 ? 7.345 5.520 -15.934 1.00 98.69 272 ARG A CA 1
ATOM 1836 C C . ARG A 1 272 ? 8.262 4.703 -15.046 1.00 98.69 272 ARG A C 1
ATOM 1838 O O . ARG A 1 272 ? 7.895 4.355 -13.930 1.00 98.69 272 ARG A O 1
ATOM 1845 N N . ILE A 1 273 ? 9.492 4.494 -15.502 1.00 98.38 273 ILE A N 1
ATOM 1846 C CA . ILE A 1 273 ? 10.457 3.632 -14.819 1.00 98.38 273 ILE A CA 1
ATOM 1847 C C . ILE A 1 273 ? 11.651 4.450 -14.321 1.00 98.38 273 ILE A C 1
ATOM 1849 O O . ILE A 1 273 ? 12.395 5.057 -15.098 1.00 98.38 273 ILE A O 1
ATOM 1853 N N . LEU A 1 274 ? 11.856 4.443 -13.007 1.00 94.94 274 LEU A N 1
ATOM 1854 C CA . LEU A 1 274 ? 12.998 5.026 -12.311 1.00 94.94 274 LEU A CA 1
ATOM 1855 C C . LEU A 1 274 ? 13.913 3.905 -11.813 1.00 94.94 274 LEU A C 1
ATOM 1857 O O . LEU A 1 274 ? 13.625 3.225 -10.834 1.00 94.94 274 LEU A O 1
ATOM 1861 N N . ALA A 1 275 ? 15.047 3.723 -12.485 1.00 92.38 275 ALA A N 1
ATOM 1862 C CA . ALA A 1 275 ? 16.032 2.700 -12.145 1.00 92.38 275 ALA A CA 1
ATOM 1863 C C . ALA A 1 275 ? 17.226 3.332 -11.415 1.00 92.38 275 ALA A C 1
ATOM 1865 O O . ALA A 1 275 ? 18.241 3.689 -12.022 1.00 92.38 275 ALA A O 1
ATOM 1866 N N . HIS A 1 276 ? 17.112 3.496 -10.100 1.00 86.69 276 HIS A N 1
ATOM 1867 C CA . HIS A 1 276 ? 18.202 3.940 -9.237 1.00 86.69 276 HIS A CA 1
ATOM 1868 C C . HIS A 1 276 ? 19.082 2.733 -8.888 1.00 86.69 276 HIS A C 1
ATOM 1870 O O . HIS A 1 276 ? 18.666 1.836 -8.183 1.00 86.69 276 HIS A O 1
ATOM 1876 N N . GLY A 1 277 ? 20.319 2.649 -9.378 1.00 85.94 277 GLY A N 1
ATOM 1877 C CA . GLY A 1 277 ? 21.178 1.486 -9.085 1.00 85.94 277 GLY A CA 1
ATOM 1878 C C . GLY A 1 277 ? 21.372 0.548 -10.274 1.00 85.94 277 GLY A C 1
ATOM 1879 O O . GLY A 1 277 ? 21.782 1.011 -11.333 1.00 85.94 277 GLY A O 1
ATOM 1880 N N . THR A 1 278 ? 21.221 -0.765 -10.069 1.00 89.25 278 THR A N 1
ATOM 1881 C CA . THR A 1 278 ? 21.608 -1.790 -11.063 1.00 89.25 278 THR A CA 1
ATOM 1882 C C . THR A 1 278 ? 20.425 -2.655 -11.477 1.00 89.25 278 THR A C 1
ATOM 1884 O O . THR A 1 278 ? 20.196 -3.720 -10.902 1.00 89.25 278 THR A O 1
ATOM 1887 N N . PHE A 1 279 ? 19.696 -2.223 -12.496 1.00 92.56 279 PHE A N 1
ATOM 1888 C CA . PHE A 1 279 ? 18.482 -2.886 -12.951 1.00 92.56 279 PHE A CA 1
ATOM 1889 C C . PHE A 1 279 ? 18.575 -3.365 -14.396 1.00 92.56 279 PHE A C 1
ATOM 1891 O O . PHE A 1 279 ? 19.198 -2.740 -15.259 1.00 92.56 279 PHE A O 1
ATOM 1898 N N . SER A 1 280 ? 17.924 -4.500 -14.636 1.00 96.94 280 SER A N 1
ATOM 1899 C CA . SER A 1 280 ? 17.422 -4.868 -15.954 1.00 96.94 280 SER A CA 1
ATOM 1900 C C . SER A 1 280 ? 16.039 -4.247 -16.101 1.00 96.94 280 SER A C 1
ATOM 1902 O O . SER A 1 280 ? 15.177 -4.497 -15.265 1.00 96.94 280 SER A O 1
ATOM 1904 N N . VAL A 1 281 ? 15.832 -3.448 -17.137 1.00 98.31 281 VAL A N 1
ATOM 1905 C CA . VAL A 1 281 ? 14.557 -2.794 -17.427 1.00 98.31 281 VAL A CA 1
ATOM 1906 C C . VAL A 1 281 ? 13.998 -3.368 -18.721 1.00 98.31 281 VAL A C 1
ATOM 1908 O O . VAL A 1 281 ? 14.702 -3.389 -19.732 1.00 98.31 281 VAL A O 1
ATOM 1911 N N . ASP A 1 282 ? 12.754 -3.824 -18.674 1.00 98.69 282 ASP A N 1
ATOM 1912 C CA . ASP A 1 282 ? 11.932 -4.171 -19.833 1.00 98.69 282 ASP A CA 1
ATOM 1913 C C . ASP A 1 282 ? 10.670 -3.309 -19.754 1.00 98.69 282 ASP A C 1
ATOM 1915 O O . ASP A 1 282 ? 9.837 -3.539 -18.883 1.00 98.69 282 ASP A O 1
ATOM 1919 N N . ALA A 1 283 ? 10.585 -2.250 -20.560 1.00 98.50 283 ALA A N 1
ATOM 1920 C CA . ALA A 1 283 ? 9.462 -1.319 -20.463 1.00 98.50 283 ALA A CA 1
ATOM 1921 C C . ALA A 1 283 ? 8.181 -1.959 -21.020 1.00 98.50 283 ALA A C 1
ATOM 1923 O O . ALA A 1 283 ? 7.210 -2.071 -20.289 1.00 98.50 283 ALA A O 1
ATOM 1924 N N . GLY A 1 284 ? 8.254 -2.580 -22.199 1.00 98.69 284 GLY A N 1
ATOM 1925 C CA . GLY A 1 284 ? 7.170 -3.386 -22.755 1.00 98.69 284 GLY A CA 1
ATOM 1926 C C . GLY A 1 284 ? 6.465 -2.657 -23.902 1.00 98.69 284 GLY A C 1
ATOM 1927 O O . GLY A 1 284 ? 7.098 -1.902 -24.631 1.00 98.69 284 GLY A O 1
ATOM 1928 N N . PRO A 1 285 ? 5.218 -3.008 -24.256 1.00 98.56 285 PRO A N 1
ATOM 1929 C CA . PRO A 1 285 ? 4.471 -2.246 -25.250 1.00 98.56 285 PRO A CA 1
ATOM 1930 C C . PRO A 1 285 ? 3.836 -0.970 -24.679 1.00 98.56 285 PRO A C 1
ATOM 1932 O O . PRO A 1 285 ? 2.917 -1.055 -23.876 1.00 98.56 285 PRO A O 1
ATOM 1935 N N . GLY A 1 286 ? 4.160 0.181 -25.263 1.00 98.50 286 GLY A N 1
ATOM 1936 C CA . GLY A 1 286 ? 3.603 1.472 -24.869 1.00 98.50 286 GLY A CA 1
ATOM 1937 C C . GLY A 1 286 ? 4.544 2.624 -25.183 1.00 98.50 286 GLY A C 1
ATOM 1938 O O . GLY A 1 286 ? 5.576 2.416 -25.795 1.00 98.50 286 GLY A O 1
ATOM 1939 N N . ASP A 1 287 ? 4.148 3.857 -24.862 1.00 98.69 287 ASP A N 1
ATOM 1940 C CA . ASP A 1 287 ? 5.034 5.018 -25.027 1.00 98.69 287 ASP A CA 1
ATOM 1941 C C . ASP A 1 287 ? 5.700 5.321 -23.674 1.00 98.69 287 ASP A C 1
ATOM 1943 O O . ASP A 1 287 ? 5.176 6.112 -22.878 1.00 98.69 287 ASP A O 1
ATOM 1947 N N . ASP A 1 288 ? 6.856 4.712 -23.423 1.00 98.81 288 ASP A N 1
ATOM 1948 C CA . ASP A 1 288 ? 7.444 4.632 -22.088 1.00 98.81 288 ASP A CA 1
ATOM 1949 C C . ASP A 1 288 ? 8.468 5.732 -21.795 1.00 98.81 288 ASP A C 1
ATOM 1951 O O . ASP A 1 288 ? 9.136 6.308 -22.669 1.00 98.81 288 ASP A O 1
ATOM 1955 N N . VAL A 1 289 ? 8.637 6.031 -20.506 1.00 98.75 289 VAL A N 1
ATOM 1956 C CA . VAL A 1 289 ? 9.632 6.981 -20.004 1.00 98.75 289 VAL A CA 1
ATOM 1957 C C . VAL A 1 289 ? 10.518 6.321 -18.957 1.00 98.75 289 VAL A C 1
ATOM 1959 O O . VAL A 1 289 ? 10.100 6.079 -17.828 1.00 98.75 289 VAL A O 1
ATOM 1962 N N . ILE A 1 290 ? 11.793 6.144 -19.298 1.00 98.38 290 ILE A N 1
ATOM 1963 C CA . ILE A 1 290 ? 12.789 5.494 -18.445 1.00 98.38 290 ILE A CA 1
ATOM 1964 C C . ILE A 1 290 ? 13.877 6.494 -18.033 1.00 98.38 290 ILE A C 1
ATOM 1966 O O . ILE A 1 290 ? 14.507 7.138 -18.879 1.00 98.38 290 ILE A O 1
ATOM 1970 N N 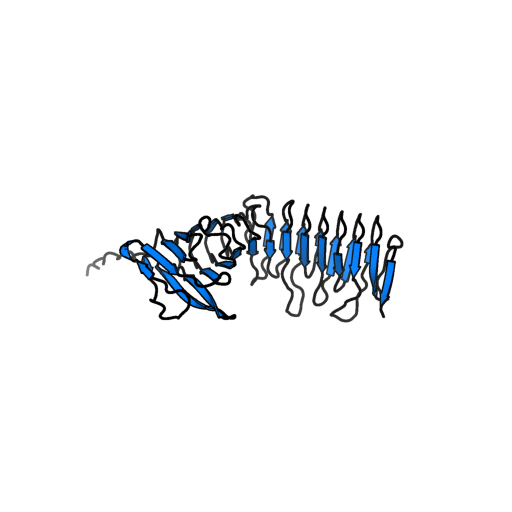. ASP A 1 291 ? 14.154 6.606 -16.731 1.00 95.69 291 ASP A N 1
ATOM 1971 C CA . ASP A 1 291 ? 15.331 7.300 -16.192 1.00 95.69 291 ASP A CA 1
ATOM 1972 C C . ASP A 1 291 ? 16.215 6.320 -15.402 1.00 95.69 291 ASP A C 1
ATOM 1974 O O . ASP A 1 291 ? 15.929 5.959 -14.261 1.00 95.69 291 ASP A O 1
ATOM 1978 N N . SER A 1 292 ? 17.329 5.919 -16.017 1.00 92.75 292 SER A N 1
ATOM 1979 C CA . SER A 1 292 ? 18.383 5.084 -15.423 1.00 92.75 292 SER A CA 1
ATOM 1980 C C . SER A 1 292 ? 19.645 5.891 -15.094 1.00 92.75 292 SER A C 1
ATOM 1982 O O . SER A 1 292 ? 20.724 5.345 -14.857 1.00 92.75 292 SER A O 1
ATOM 1984 N N . SER A 1 293 ? 19.550 7.224 -15.137 1.00 89.19 293 SER A N 1
ATOM 1985 C CA . SER A 1 293 ? 20.711 8.110 -15.049 1.00 89.19 293 SER A CA 1
ATOM 1986 C C . SER A 1 293 ? 21.189 8.398 -13.629 1.00 89.19 293 SER A C 1
ATOM 1988 O O . SER A 1 293 ? 22.267 8.975 -13.454 1.00 89.19 293 SER A O 1
ATOM 1990 N N . TYR A 1 294 ? 20.387 8.052 -12.624 1.00 81.44 294 TYR A N 1
ATOM 1991 C CA . TYR A 1 294 ? 20.664 8.366 -11.230 1.00 81.44 294 TYR A CA 1
ATOM 1992 C C . TYR A 1 294 ? 21.314 7.194 -10.492 1.00 81.44 294 TYR A C 1
ATOM 1994 O O . TYR A 1 294 ? 20.806 6.076 -10.484 1.00 81.44 294 TYR A O 1
ATOM 2002 N N . HIS A 1 295 ? 22.413 7.489 -9.792 1.00 72.94 295 HIS A N 1
ATOM 2003 C CA . HIS A 1 295 ? 23.137 6.526 -8.969 1.00 72.94 295 HIS A CA 1
ATOM 2004 C C . HIS A 1 295 ? 23.540 7.140 -7.634 1.00 72.94 295 HIS A C 1
ATOM 2006 O O . HIS A 1 295 ? 24.347 8.068 -7.576 1.00 72.94 295 HIS A O 1
ATOM 2012 N N . SER A 1 296 ? 23.005 6.589 -6.546 1.00 65.31 296 SER A N 1
ATOM 2013 C CA . SER A 1 296 ? 23.300 7.034 -5.176 1.00 65.31 296 SER A CA 1
ATOM 2014 C C . SER A 1 296 ? 24.586 6.429 -4.602 1.00 65.31 296 SER A C 1
ATOM 2016 O O . SER A 1 296 ? 25.028 6.843 -3.531 1.00 65.31 296 SER A O 1
ATOM 2018 N N . VAL A 1 297 ? 25.188 5.446 -5.285 1.00 65.38 297 VAL A N 1
ATOM 2019 C CA . VAL A 1 297 ? 26.338 4.669 -4.793 1.00 65.38 297 VAL A CA 1
ATOM 2020 C C . VAL A 1 297 ? 27.437 4.506 -5.842 1.00 65.38 297 VAL A C 1
ATOM 2022 O O . VAL A 1 297 ? 27.189 4.544 -7.046 1.00 65.38 297 VAL A O 1
ATOM 2025 N N . LEU A 1 298 ? 28.675 4.318 -5.371 1.00 64.19 298 LEU A N 1
ATOM 2026 C CA . LEU A 1 298 ? 29.863 4.107 -6.200 1.00 64.19 298 LEU A CA 1
ATOM 2027 C C . LEU A 1 298 ? 30.539 2.756 -5.879 1.00 64.19 298 LEU A C 1
ATOM 2029 O O . LEU A 1 298 ? 30.636 2.407 -4.702 1.00 64.19 298 LEU A O 1
ATOM 2033 N N . PRO A 1 299 ? 31.103 2.045 -6.879 1.00 69.62 299 PRO A N 1
ATOM 2034 C CA . PRO A 1 299 ? 31.140 2.417 -8.292 1.00 69.62 299 PRO A CA 1
ATOM 2035 C C . PRO A 1 299 ? 29.763 2.297 -8.950 1.00 69.62 299 PRO A C 1
ATOM 2037 O O . PRO A 1 299 ? 28.980 1.415 -8.614 1.00 69.62 299 PRO A O 1
ATOM 2040 N N . VAL A 1 300 ? 29.503 3.197 -9.898 1.00 69.44 300 VAL A N 1
ATOM 2041 C CA . VAL A 1 300 ? 28.297 3.149 -10.723 1.00 69.44 300 VAL A CA 1
ATOM 2042 C C . VAL A 1 300 ? 28.284 1.830 -11.491 1.00 69.44 300 VAL A C 1
ATOM 2044 O O . VAL A 1 300 ? 29.300 1.445 -12.079 1.00 69.44 300 VAL A O 1
ATOM 2047 N N . GLN A 1 301 ? 27.153 1.137 -11.464 1.00 80.00 301 GLN A N 1
ATOM 2048 C CA . GLN A 1 301 ? 26.926 -0.094 -12.211 1.00 80.00 301 GLN A CA 1
ATOM 2049 C C . GLN A 1 301 ? 25.958 0.194 -13.355 1.00 80.00 301 GLN A C 1
ATOM 2051 O O . GLN A 1 301 ? 25.109 1.076 -13.248 1.00 80.00 301 GLN A O 1
ATOM 2056 N N . ALA A 1 302 ? 26.165 -0.493 -14.475 1.00 85.38 302 ALA A N 1
ATOM 2057 C CA . ALA A 1 302 ? 25.391 -0.274 -15.685 1.00 85.38 302 ALA A CA 1
ATOM 2058 C C . ALA A 1 302 ? 24.013 -0.924 -15.567 1.00 85.38 302 ALA A C 1
ATOM 2060 O O . ALA A 1 302 ? 23.910 -2.058 -15.096 1.00 85.38 302 ALA A O 1
ATOM 2061 N N . ASN A 1 303 ? 23.000 -0.226 -16.063 1.00 90.94 303 ASN A N 1
ATOM 2062 C CA . ASN A 1 303 ? 21.684 -0.788 -16.330 1.00 90.94 303 ASN A CA 1
ATOM 2063 C C . ASN A 1 303 ? 21.639 -1.401 -17.739 1.00 90.94 303 ASN A C 1
ATOM 2065 O O . ASN A 1 303 ? 22.418 -1.009 -18.620 1.00 90.94 303 ASN A O 1
ATOM 2069 N N . ASP A 1 304 ? 20.727 -2.346 -17.947 1.00 95.81 304 ASP A N 1
ATOM 2070 C CA . ASP A 1 304 ? 20.354 -2.860 -19.271 1.00 95.81 304 ASP A CA 1
ATOM 2071 C C . ASP A 1 304 ? 18.892 -2.494 -19.529 1.00 95.81 304 ASP A C 1
ATOM 2073 O O . ASP A 1 304 ? 18.035 -2.852 -18.729 1.00 95.81 304 ASP A O 1
ATOM 2077 N N . VAL A 1 305 ? 18.623 -1.728 -20.586 1.00 98.00 305 VAL A N 1
ATOM 2078 C CA . VAL A 1 305 ? 17.296 -1.166 -20.877 1.00 98.00 305 VAL A CA 1
ATOM 2079 C C . VAL A 1 305 ? 16.804 -1.674 -22.224 1.00 98.00 305 VAL A C 1
ATOM 2081 O O . VAL A 1 305 ? 17.434 -1.409 -23.253 1.00 98.00 305 VAL A O 1
ATOM 2084 N N . VAL A 1 306 ? 15.661 -2.353 -22.208 1.00 98.56 306 VAL A N 1
ATOM 2085 C CA . VAL A 1 306 ? 14.855 -2.729 -23.370 1.00 98.56 306 VAL A CA 1
ATOM 2086 C C . VAL A 1 306 ? 13.582 -1.895 -23.335 1.00 98.56 306 VAL A C 1
ATOM 2088 O O . VAL A 1 306 ? 12.918 -1.854 -22.304 1.00 98.56 306 VAL A O 1
ATOM 2091 N N . CYS A 1 307 ? 13.280 -1.203 -24.434 1.00 98.31 307 CYS A N 1
ATOM 2092 C CA . CYS A 1 307 ? 12.078 -0.378 -24.499 1.00 98.31 307 CYS A CA 1
ATOM 2093 C C . CYS A 1 307 ? 10.872 -1.180 -24.984 1.00 98.31 307 CYS A C 1
ATOM 2095 O O . CYS A 1 307 ? 9.839 -1.141 -24.347 1.00 98.31 307 CYS A O 1
ATOM 2097 N N . GLY A 1 308 ? 11.026 -2.017 -26.014 1.00 98.00 308 GLY A N 1
ATOM 2098 C CA . GLY A 1 308 ? 9.890 -2.721 -26.599 1.00 98.00 308 GLY A CA 1
ATOM 2099 C C . GLY A 1 308 ? 9.174 -1.892 -27.676 1.00 98.00 308 GLY A C 1
ATOM 2100 O O . GLY A 1 308 ? 9.800 -1.072 -28.347 1.00 98.00 308 GLY A O 1
ATOM 2101 N N . PRO A 1 309 ? 7.916 -2.228 -28.017 1.00 98.12 309 PRO A N 1
ATOM 2102 C CA . PRO A 1 309 ? 7.166 -1.523 -29.052 1.00 98.12 309 PRO A CA 1
ATOM 2103 C C . PRO A 1 309 ? 6.509 -0.230 -28.554 1.00 98.12 309 PRO A C 1
ATOM 2105 O O . PRO A 1 309 ? 5.559 -0.295 -27.786 1.00 98.12 309 PRO A O 1
ATOM 2108 N N . GLY A 1 310 ? 6.827 0.892 -29.192 1.00 97.56 310 GLY A N 1
ATOM 2109 C CA . GLY A 1 310 ? 6.095 2.142 -29.011 1.00 97.56 310 GLY A CA 1
ATOM 2110 C C . GLY A 1 310 ? 6.956 3.337 -29.368 1.00 97.56 310 GLY A C 1
ATOM 2111 O O . GLY A 1 310 ? 7.726 3.255 -30.327 1.00 97.56 310 GLY A O 1
ATOM 2112 N N . PHE A 1 311 ? 6.752 4.471 -28.706 1.00 98.31 311 PHE A N 1
ATOM 2113 C CA . PHE A 1 311 ? 7.650 5.615 -28.801 1.00 98.31 311 PHE A CA 1
ATOM 2114 C C . PHE A 1 311 ? 8.258 5.941 -27.440 1.00 98.31 311 PHE A C 1
ATOM 2116 O O . PHE A 1 311 ? 7.673 6.676 -26.640 1.00 98.31 311 PHE A O 1
ATOM 2123 N N . ASP A 1 312 ? 9.496 5.502 -27.247 1.00 98.56 312 ASP A N 1
ATOM 2124 C CA . ASP A 1 312 ? 10.094 5.439 -25.922 1.00 98.56 312 ASP A CA 1
ATOM 2125 C C . ASP A 1 312 ? 11.167 6.499 -25.709 1.00 98.56 312 ASP A C 1
ATOM 2127 O O . ASP A 1 312 ? 11.969 6.847 -26.591 1.00 98.56 312 ASP A O 1
ATOM 2131 N N . THR A 1 313 ? 11.204 7.032 -24.491 1.00 98.62 313 THR A N 1
ATOM 2132 C CA . THR A 1 313 ? 12.185 8.029 -24.065 1.00 98.62 313 THR A CA 1
ATOM 2133 C C . THR A 1 313 ? 13.038 7.493 -22.930 1.00 98.62 313 THR A C 1
ATOM 2135 O O . THR A 1 313 ? 12.553 7.235 -21.835 1.00 98.62 313 THR A O 1
ATOM 2138 N N . VAL A 1 314 ? 14.350 7.431 -23.154 1.00 98.31 314 VAL A N 1
ATOM 2139 C CA . VAL A 1 314 ? 15.321 6.945 -22.170 1.00 98.31 314 VAL A CA 1
ATOM 2140 C C . VAL A 1 314 ? 16.317 8.036 -21.816 1.00 98.31 314 VAL A C 1
ATOM 2142 O O . VAL A 1 314 ? 17.002 8.594 -22.679 1.00 98.31 314 VAL A O 1
ATOM 2145 N N . LYS A 1 315 ? 16.480 8.299 -20.523 1.00 97.19 315 LYS A N 1
ATOM 2146 C CA . LYS A 1 315 ? 17.592 9.076 -19.981 1.00 97.19 315 LYS A CA 1
ATOM 2147 C C . LYS A 1 315 ? 18.535 8.144 -19.226 1.00 97.19 315 LYS A C 1
ATOM 2149 O O . LYS A 1 315 ? 18.220 7.671 -18.144 1.00 97.19 315 LYS A O 1
ATOM 2154 N N . ALA A 1 316 ? 19.714 7.926 -19.796 1.00 94.25 316 ALA A N 1
ATOM 2155 C CA . ALA A 1 316 ? 20.686 6.948 -19.318 1.00 94.25 316 ALA A CA 1
ATOM 2156 C C . ALA A 1 316 ? 22.071 7.575 -19.133 1.00 94.25 316 ALA A C 1
ATOM 2158 O O . ALA A 1 316 ? 22.408 8.584 -19.763 1.00 94.25 316 ALA A O 1
ATOM 2159 N N . ASN A 1 317 ? 22.910 6.985 -18.289 1.00 88.81 317 ASN A N 1
ATOM 2160 C CA . ASN A 1 317 ? 24.303 7.408 -18.162 1.00 88.81 317 ASN A CA 1
ATOM 2161 C C . ASN A 1 317 ? 25.176 6.807 -19.294 1.00 88.81 317 ASN A C 1
ATOM 2163 O O . A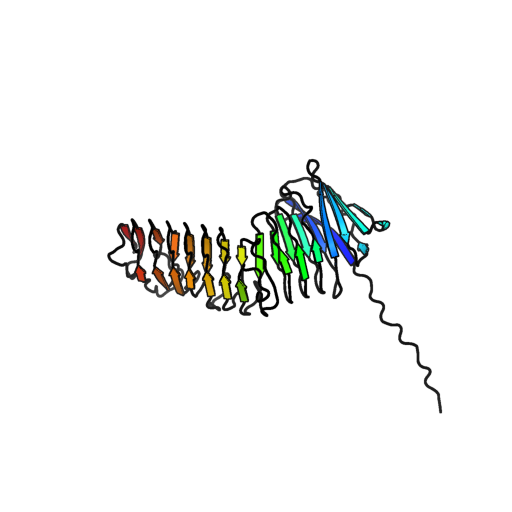SN A 1 317 ? 24.702 6.094 -20.187 1.00 88.81 317 ASN A O 1
ATOM 2167 N N . ALA A 1 318 ? 26.477 7.104 -19.298 1.00 88.50 318 ALA A N 1
ATOM 2168 C CA . ALA A 1 318 ? 27.400 6.614 -20.326 1.00 88.50 318 ALA A CA 1
ATOM 2169 C C . ALA A 1 318 ? 27.720 5.105 -20.254 1.00 88.50 318 ALA A C 1
ATOM 2171 O O . ALA A 1 318 ? 28.198 4.555 -21.247 1.00 88.50 318 ALA A O 1
ATOM 2172 N N . ILE A 1 319 ? 27.508 4.450 -19.110 1.00 89.69 319 ILE A N 1
ATOM 2173 C CA . ILE A 1 319 ? 27.836 3.030 -18.913 1.00 89.69 319 ILE A CA 1
ATOM 2174 C C . ILE A 1 319 ? 26.646 2.097 -19.162 1.00 89.69 319 ILE A C 1
ATOM 2176 O O . ILE A 1 319 ? 26.873 0.921 -19.435 1.00 89.69 319 ILE A O 1
ATOM 2180 N N . ASP A 1 320 ? 25.418 2.616 -19.121 1.00 93.50 320 ASP A N 1
ATOM 2181 C CA . ASP A 1 320 ? 24.194 1.862 -19.388 1.00 93.50 320 ASP A CA 1
ATOM 2182 C C . ASP A 1 320 ? 24.156 1.322 -20.828 1.00 93.50 320 ASP A C 1
ATOM 2184 O O . ASP A 1 320 ? 24.536 2.001 -21.804 1.00 93.50 320 ASP A O 1
ATOM 2188 N N . THR A 1 321 ? 23.636 0.104 -20.957 1.00 96.06 321 THR A N 1
ATOM 2189 C CA . THR A 1 321 ? 23.251 -0.491 -22.236 1.00 96.06 321 THR A CA 1
ATOM 2190 C C . THR A 1 321 ? 21.794 -0.141 -22.496 1.00 96.06 321 THR A C 1
ATOM 2192 O O . THR A 1 321 ? 20.941 -0.340 -21.645 1.00 96.06 321 THR A O 1
ATOM 2195 N N . VAL A 1 322 ? 21.526 0.437 -23.665 1.00 97.62 322 VAL A N 1
ATOM 2196 C CA . VAL A 1 322 ? 20.173 0.799 -24.097 1.00 97.62 322 VAL A CA 1
ATOM 2197 C C . VAL A 1 322 ? 19.960 0.133 -25.443 1.00 97.62 322 VAL A C 1
ATOM 2199 O O . VAL A 1 322 ? 20.797 0.297 -26.344 1.00 97.62 322 VAL A O 1
ATOM 2202 N N . ALA A 1 323 ? 18.902 -0.659 -25.549 1.00 97.19 323 ALA A N 1
ATOM 2203 C CA . ALA A 1 323 ? 18.555 -1.395 -26.746 1.00 97.19 323 ALA A CA 1
ATOM 2204 C C . ALA A 1 323 ? 18.216 -0.449 -27.914 1.00 97.19 323 ALA A C 1
ATOM 2206 O O . ALA A 1 323 ? 17.989 0.751 -27.759 1.00 97.19 323 ALA A O 1
ATOM 2207 N N . ALA A 1 324 ? 18.308 -0.984 -29.133 1.00 96.12 324 ALA A N 1
ATOM 2208 C CA . ALA A 1 324 ? 18.169 -0.198 -30.362 1.00 96.12 324 ALA A CA 1
ATOM 2209 C C . ALA A 1 324 ? 16.710 0.109 -30.735 1.00 96.12 324 ALA A C 1
ATOM 2211 O O . ALA A 1 324 ? 16.482 0.807 -31.723 1.00 96.12 324 ALA A O 1
ATOM 2212 N N . ASP A 1 325 ? 15.765 -0.471 -30.002 1.00 96.44 325 ASP A N 1
ATOM 2213 C CA . ASP A 1 325 ? 14.331 -0.222 -30.095 1.00 96.44 325 ASP A CA 1
ATOM 2214 C C . ASP A 1 325 ? 13.908 1.074 -29.392 1.00 96.44 325 ASP A C 1
ATOM 2216 O O . ASP A 1 325 ? 12.884 1.607 -29.761 1.00 96.44 325 ASP A O 1
ATOM 2220 N N . CYS A 1 326 ? 14.720 1.662 -28.509 1.00 97.31 326 CYS A N 1
ATOM 2221 C CA . CYS A 1 326 ? 14.408 2.951 -27.883 1.00 97.31 326 CYS A CA 1
ATOM 2222 C C . CYS A 1 326 ? 14.578 4.158 -28.840 1.00 97.31 326 CYS A C 1
ATOM 2224 O O . CYS A 1 326 ? 15.687 4.433 -29.325 1.00 97.31 326 CYS A O 1
ATOM 2226 N N . GLU A 1 327 ? 13.528 4.957 -29.061 1.00 97.94 327 GLU A N 1
ATOM 2227 C CA . GLU A 1 327 ? 13.517 6.055 -30.044 1.00 97.94 327 GLU A CA 1
ATOM 2228 C C . GLU A 1 327 ? 14.253 7.323 -29.593 1.00 97.94 327 GLU A C 1
ATOM 2230 O O . GLU A 1 327 ? 14.940 7.967 -30.401 1.00 97.94 327 GLU A O 1
ATOM 2235 N N . GLN A 1 328 ? 14.099 7.729 -28.328 1.00 97.75 328 GLN A N 1
ATOM 2236 C CA . GLN A 1 328 ? 14.669 8.966 -27.786 1.00 97.75 328 GLN A CA 1
ATOM 2237 C C . GLN A 1 328 ? 15.620 8.712 -26.620 1.00 97.75 328 GLN A C 1
ATOM 2239 O O . GLN A 1 328 ? 15.256 8.816 -25.454 1.00 97.75 328 GLN A O 1
ATOM 2244 N N . VAL A 1 329 ? 16.897 8.484 -26.934 1.00 97.38 329 VAL A N 1
ATOM 2245 C CA . VAL A 1 329 ? 17.933 8.253 -25.916 1.00 97.38 329 VAL A CA 1
ATOM 2246 C C . VAL A 1 329 ? 18.745 9.520 -25.635 1.00 97.38 329 VAL A C 1
ATOM 2248 O O . VAL A 1 329 ? 19.486 10.016 -26.488 1.00 97.38 329 VAL A O 1
ATOM 2251 N N . THR A 1 330 ? 18.670 10.015 -24.400 1.00 97.12 330 THR A N 1
ATOM 2252 C CA . THR A 1 330 ? 19.529 11.080 -23.868 1.00 97.12 330 THR A CA 1
ATOM 2253 C C . THR A 1 330 ? 20.603 10.486 -22.967 1.00 97.12 330 THR A C 1
ATOM 2255 O O . THR A 1 330 ? 20.301 9.844 -21.965 1.00 97.12 330 THR A O 1
ATOM 2258 N N . ARG A 1 331 ? 21.874 10.742 -23.292 1.00 93.56 331 ARG A N 1
ATOM 2259 C CA . ARG A 1 331 ? 23.017 10.315 -22.476 1.00 93.56 331 ARG A CA 1
ATOM 2260 C C . ARG A 1 331 ? 23.498 11.444 -21.571 1.00 93.56 331 ARG A C 1
ATOM 2262 O O . ARG A 1 331 ? 23.798 12.535 -22.062 1.00 93.56 331 ARG A O 1
ATOM 2269 N N . VAL A 1 332 ? 23.609 11.174 -20.275 1.00 87.56 332 VAL A N 1
ATOM 2270 C CA . VAL A 1 332 ? 24.240 12.076 -19.302 1.00 87.56 332 VAL A CA 1
ATOM 2271 C C . VAL A 1 332 ? 25.626 11.564 -18.897 1.00 87.56 332 VAL A C 1
ATOM 2273 O O . VAL A 1 332 ? 25.906 10.367 -18.985 1.00 87.56 332 VAL A O 1
ATOM 2276 N N . ASN A 1 333 ? 26.502 12.496 -18.518 1.00 69.00 333 ASN A N 1
ATOM 2277 C CA . ASN A 1 333 ? 27.878 12.213 -18.095 1.00 69.00 333 ASN A CA 1
ATOM 2278 C C . ASN A 1 333 ? 27.977 11.986 -16.591 1.00 69.00 333 ASN A C 1
ATOM 2280 O O . ASN A 1 333 ? 27.264 12.716 -15.866 1.00 69.00 333 ASN A O 1
#

Organism: NCBI:txid1097667

Sequence (333 aa):
MVGLALVPAVAAGSTAAVVTVTDRAGSAGHAELQIHGQGSERNVVTITSTAGNRTLNGVADQGAALTGALGQGPHLGCLVVPLLNAGVCAGESADDWVVVDLGAGNDTLDARALAAADARTAYDLGSGDDRVLGGPADEAIAPGSGANHVSGGGGSDTVYVGVDGTEDVHVTLDGVADDGTDGRSNILPDVENVATGRGSDVVVGTAGPNALSGGEEYAEAPTGIDHLEGLDGDDELSLGRGVANGGDGDDRLEGGFFGGSGVLIGGAGADRILAHGTFSVDAGPGDDVIDSSYHSVLPVQANDVVCGPGFDTVKANAIDTVAADCEQVTRVN

InterPro domains:
  IPR001343 RTX calcium-binding nonapeptide repeat [PF00353] (144-162)
  IPR001343 RTX calcium-binding nonapeptide repeat [PF00353] (197-215)
  IPR001343 RTX calcium-binding nonapeptide repeat [PF00353] (260-274)
  IPR011049 Serralysin-like metalloprotease, C-terminal [SSF51120] (38-174)
  IPR011049 Serralysin-like metalloprotease, C-terminal [SSF51120] (195-294)